Protein AF-0000000074465890 (afdb_homodimer)

Solvent-accessible surface area (backbone atoms only — not comparable to full-atom values): 19552 Å² total; per-residue (Å²): 136,85,82,77,78,78,79,78,78,78,76,79,73,73,70,71,74,67,62,64,69,43,66,48,60,76,30,66,72,36,47,93,40,30,36,40,24,48,43,44,87,44,91,88,44,64,54,42,39,36,40,38,40,36,50,37,96,78,14,52,17,29,37,38,39,38,40,35,30,50,58,68,79,74,79,58,30,33,36,42,30,31,22,63,27,38,52,50,93,87,62,46,55,84,68,11,66,56,59,28,40,78,36,34,51,61,85,83,57,74,55,43,49,65,43,49,44,57,25,41,65,15,38,45,20,46,49,56,43,57,48,65,56,61,74,93,40,63,37,52,38,34,38,66,42,47,44,51,29,70,37,85,88,46,76,46,35,50,71,58,15,14,41,37,34,24,41,78,86,63,47,70,59,33,31,18,42,28,40,77,80,82,135,86,81,77,80,79,80,76,79,78,76,79,75,74,68,72,72,70,61,64,70,44,65,50,60,76,31,64,71,37,48,93,40,29,36,39,23,49,42,42,86,44,91,91,46,64,54,42,38,38,39,39,38,35,50,38,97,77,14,52,17,30,37,39,40,38,41,37,32,51,57,70,79,73,78,58,30,31,38,44,30,31,22,63,28,38,53,51,93,85,62,46,54,84,66,12,66,57,60,26,43,78,34,34,50,60,84,87,55,74,55,43,50,64,41,49,44,56,26,41,65,17,37,45,19,47,48,56,42,56,48,68,57,60,74,92,39,66,38,52,39,34,38,67,42,46,43,52,29,71,36,86,90,45,76,47,36,50,71,58,15,12,40,39,34,22,43,78,87,63,48,70,58,33,30,19,44,30,40,78,79,83

pLDDT: mean 92.16, std 15.42, range [37.91, 99.0]

Secondary structure (DSSP, 8-state):
----------------------PPPPP----S--EEEEPPP-TT---EEEEEEEE-TTSSSEEEEEEEE---SSSPPBEEEEESS---TT--GGGG-SB--TT---SSS---TT-GGGS-TT-HHHHH--B---TT--EEEEEEESS-B-STTSTTB-TT-EEEEE-TT--EEEEEEEEE--/----------------------PPPPP----S--EEEEPPP-TT---EEEEEEEE-TTSSSEEEEEEEE---SSSPPBEEEEESS---TT--GGGG-SB--TT---SSS---TT-GGGS-TT-HHHHH--B---TT--EEEEEEESS-B-STTSTTB-TT-EEEEE-TT--EEEEEEEEE--

Nearest PDB structures (foldseek):
  4n3u-assembly1_A  TM=9.162E-01  e=1.196E-13  Candida albicans SC5314
  5kbl-assembly1_A  TM=9.165E-01  e=2.428E-13  Candida albicans SC5314
  5kbk-assembly1_A  TM=8.985E-01  e=6.242E-13  Candida albicans SC5314
  5kbm-assembly1_A  TM=9.184E-01  e=4.643E-12  Candida albicans SC5314
  1f18-assembly1_A-2  TM=7.802E-01  e=5.202E-07  Saccharomyces cerevisiae

Sequence (364 aa):
MLFKSALLATALCLSATAAANTNAPVVTDNEDVLYYAQLQPKDNTTVRGSVTIFPRPSDVGVLVSAHFWGIPDNEQQLVYHIHQKPVPKDGNCYSTGAHLDPYGRGDATPCDINAPQTCQVGDLSGKHGPIWAPDNEEFTTTYTDWFLSNVEGEPAFFGNLSLVVHAADNSRLACGNFVQLKMLFKSALLATALCLSATAAANTNAPVVTDNEDVLYYAQLQPKDNTTVRGSVTIFPRPSDVGVLVSAHFWGIPDNEQQLVYHIHQKPVPKDGNCYSTGAHLDPYGRGDATPCDINAPQTCQVGDLSGKHGPIWAPDNEEFTTTYTDWFLSNVEGEPAFFGNLSLVVHAADNSRLACGNFVQLK

Radius of gyration: 25.41 Å; Cα contacts (8 Å, |Δi|>4): 935; chains: 2; bounding box: 44×116×90 Å

Organism: Aspergillus tubingensis (strain CBS 134.48) (NCBI:txid767770)

Structure (mmCIF, N/CA/C/O backbone):
data_AF-0000000074465890-model_v1
#
loop_
_entity.id
_entity.type
_entity.pdbx_description
1 polymer 'superoxide dismutase'
#
loop_
_atom_site.group_PDB
_atom_site.id
_atom_site.type_symbol
_atom_site.label_atom_id
_atom_site.label_alt_id
_atom_site.label_comp_id
_atom_site.label_asym_id
_atom_site.label_entity_id
_atom_site.label_seq_id
_atom_site.pdbx_PDB_ins_code
_atom_site.Cartn_x
_atom_site.Cartn_y
_atom_site.Cartn_z
_atom_site.occupancy
_atom_site.B_iso_or_equiv
_atom_site.auth_seq_id
_atom_site.auth_comp_id
_atom_site.auth_asym_id
_atom_site.auth_atom_id
_atom_site.pdbx_PDB_model_num
ATOM 1 N N . MET A 1 1 ? 22.359 -75.438 7.562 1 37.91 1 MET A N 1
ATOM 2 C CA . MET A 1 1 ? 22.297 -74.125 8.211 1 37.91 1 MET A CA 1
ATOM 3 C C . MET A 1 1 ? 22.156 -73 7.172 1 37.91 1 MET A C 1
ATOM 5 O O . MET A 1 1 ? 23.094 -72.75 6.41 1 37.91 1 MET A O 1
ATOM 9 N N . LEU A 1 2 ? 20.953 -72.812 6.559 1 46.47 2 LEU A N 1
ATOM 10 C CA . LEU A 1 2 ? 20.562 -71.875 5.512 1 46.47 2 LEU A CA 1
ATOM 11 C C . LEU A 1 2 ? 20.7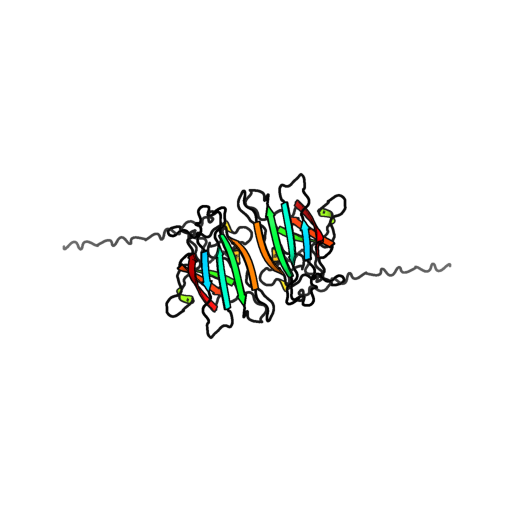19 -70.375 5.984 1 46.47 2 LEU A C 1
ATOM 13 O O . LEU A 1 2 ? 20.188 -70 7.035 1 46.47 2 LEU A O 1
ATOM 17 N N . PHE A 1 3 ? 21.844 -69.688 5.602 1 48.94 3 PHE A N 1
ATOM 18 C CA . PHE A 1 3 ? 22.156 -68.312 5.859 1 48.94 3 PHE A CA 1
ATOM 19 C C . PHE A 1 3 ? 21.109 -67.375 5.223 1 48.94 3 PHE A C 1
ATOM 21 O O . PHE A 1 3 ? 20.953 -67.375 4 1 48.94 3 PHE A O 1
ATOM 28 N N . LYS A 1 4 ? 19.953 -67.062 5.914 1 56.28 4 LYS A N 1
ATOM 29 C CA . LYS A 1 4 ? 18.984 -66.062 5.508 1 56.28 4 LYS A CA 1
ATOM 30 C C . LYS A 1 4 ? 19.641 -64.688 5.379 1 56.28 4 LYS A C 1
ATOM 32 O O . LYS A 1 4 ? 20.25 -64.188 6.328 1 56.28 4 LYS A O 1
ATOM 37 N N . SER A 1 5 ? 20.016 -64.25 4.176 1 54.5 5 SER A N 1
ATOM 38 C CA . SER A 1 5 ? 20.531 -62.938 3.887 1 54.5 5 SER A CA 1
ATOM 39 C C . SER A 1 5 ? 19.516 -61.875 4.246 1 54.5 5 SER A C 1
ATOM 41 O O . SER A 1 5 ? 18.359 -61.938 3.826 1 54.5 5 SER A O 1
ATOM 43 N N . ALA A 1 6 ? 19.703 -61.156 5.383 1 55.53 6 ALA A N 1
ATOM 44 C CA . ALA A 1 6 ? 18.922 -60 5.801 1 55.53 6 ALA A CA 1
ATOM 45 C C . ALA A 1 6 ? 19.078 -58.844 4.82 1 55.53 6 ALA A C 1
ATOM 47 O O . ALA A 1 6 ? 20.203 -58.375 4.582 1 55.53 6 ALA A O 1
ATOM 48 N N . LEU A 1 7 ? 18.172 -58.688 3.936 1 54.91 7 LEU A N 1
ATOM 49 C CA . LEU A 1 7 ? 18.156 -57.531 3.053 1 54.91 7 LEU A CA 1
ATOM 50 C C . LEU A 1 7 ? 18.016 -56.25 3.855 1 54.91 7 LEU A C 1
ATOM 52 O O . LEU A 1 7 ? 17.031 -56.062 4.586 1 54.91 7 LEU A O 1
ATOM 56 N N . LEU A 1 8 ? 19.156 -55.531 4.129 1 52.16 8 LEU A N 1
ATOM 57 C CA . LEU A 1 8 ? 19.156 -54.219 4.73 1 52.16 8 LEU A CA 1
ATOM 58 C C . LEU A 1 8 ? 18.453 -53.188 3.812 1 52.16 8 LEU A C 1
ATOM 60 O O . LEU A 1 8 ? 18.922 -52.938 2.699 1 52.16 8 LEU A O 1
ATOM 64 N N . ALA A 1 9 ? 17.188 -53 3.961 1 54.44 9 ALA A N 1
ATOM 65 C CA . ALA A 1 9 ? 16.484 -51.938 3.262 1 54.44 9 ALA A CA 1
ATOM 66 C C . ALA A 1 9 ? 17.062 -50.562 3.621 1 54.44 9 ALA A C 1
ATOM 68 O O . ALA A 1 9 ? 17.016 -50.156 4.781 1 54.44 9 ALA A O 1
ATOM 69 N N . THR A 1 10 ? 18.031 -50.031 2.861 1 53.75 10 THR A N 1
ATOM 70 C CA . THR A 1 10 ? 18.484 -48.656 3.016 1 53.75 10 THR A CA 1
ATOM 71 C C . THR A 1 10 ? 17.328 -47.688 2.758 1 53.75 10 THR A C 1
ATOM 73 O O . THR A 1 10 ? 16.703 -47.719 1.699 1 53.75 10 THR A O 1
ATOM 76 N N . ALA A 1 11 ? 16.719 -47.156 3.758 1 52.88 11 ALA A N 1
ATOM 77 C CA . ALA A 1 11 ? 15.758 -46.062 3.662 1 52.88 11 ALA A CA 1
ATOM 78 C C . ALA A 1 11 ? 16.406 -44.844 3.053 1 52.88 11 ALA A C 1
ATOM 80 O O . ALA A 1 11 ? 17.312 -44.25 3.641 1 52.88 11 ALA A O 1
ATOM 81 N N . LEU A 1 12 ? 16.281 -44.594 1.784 1 51.69 12 LEU A N 1
ATOM 82 C CA . LEU A 1 12 ? 16.656 -43.312 1.173 1 51.69 12 LEU A CA 1
ATOM 83 C C . LEU A 1 12 ? 15.922 -42.156 1.84 1 51.69 12 LEU A C 1
ATOM 85 O O . LEU A 1 12 ? 14.695 -42.062 1.746 1 51.69 12 LEU A O 1
ATOM 89 N N . CYS A 1 13 ? 16.516 -41.625 2.904 1 46.34 13 CYS A N 1
ATOM 90 C CA . CYS A 1 13 ? 16.031 -40.344 3.441 1 46.34 13 CYS A CA 1
ATOM 91 C C . CYS A 1 13 ? 16 -39.281 2.361 1 46.34 13 CYS A C 1
ATOM 93 O O . CYS A 1 13 ? 17.062 -38.812 1.915 1 46.34 13 CYS A O 1
ATOM 95 N N . LEU A 1 14 ? 15.039 -39.219 1.556 1 43.31 14 LEU A N 1
ATOM 96 C CA . LEU A 1 14 ? 14.875 -38.031 0.729 1 43.31 14 LEU A CA 1
ATOM 97 C C . LEU A 1 14 ? 14.977 -36.75 1.574 1 43.31 14 LEU A C 1
ATOM 99 O O . LEU A 1 14 ? 14.094 -36.469 2.391 1 43.31 14 LEU A O 1
ATOM 103 N N . SER A 1 15 ? 16.188 -36.438 1.896 1 42.56 15 SER A N 1
ATOM 104 C CA . SER A 1 15 ? 16.328 -35.094 2.441 1 42.56 15 SER A CA 1
ATOM 105 C C . SER A 1 15 ? 15.539 -34.062 1.604 1 42.56 15 SER A C 1
ATOM 107 O O . SER A 1 15 ? 15.844 -33.875 0.428 1 42.56 15 SER A O 1
ATOM 109 N N . ALA A 1 16 ? 14.281 -33.938 1.804 1 43.41 16 ALA A N 1
ATOM 110 C CA . ALA A 1 16 ? 13.672 -32.75 1.221 1 43.41 16 ALA A CA 1
ATOM 111 C C . ALA A 1 16 ? 14.617 -31.547 1.322 1 43.41 16 ALA A C 1
ATOM 113 O O . ALA A 1 16 ? 14.922 -31.078 2.424 1 43.41 16 ALA A O 1
ATOM 114 N N . THR A 1 17 ? 15.578 -31.328 0.494 1 47.19 17 THR A N 1
ATOM 115 C CA . THR A 1 17 ? 16.312 -30.062 0.457 1 4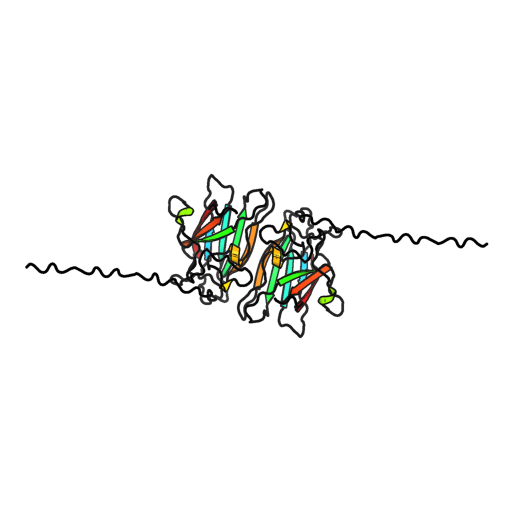7.19 17 THR A CA 1
ATOM 116 C C . THR A 1 17 ? 15.391 -28.891 0.736 1 47.19 17 THR A C 1
ATOM 118 O O . THR A 1 17 ? 14.438 -28.656 -0.006 1 47.19 17 THR A O 1
ATOM 121 N N . ALA A 1 18 ? 15.07 -28.781 2.002 1 47.41 18 ALA A N 1
ATOM 122 C CA . ALA A 1 18 ? 14.375 -27.547 2.352 1 47.41 18 ALA A CA 1
ATOM 123 C C . ALA A 1 18 ? 14.898 -26.375 1.535 1 47.41 18 ALA A C 1
ATOM 125 O O . ALA A 1 18 ? 16.109 -26.125 1.495 1 47.41 18 ALA A O 1
ATOM 126 N N . ALA A 1 19 ? 14.344 -25.969 0.432 1 52.53 19 ALA A N 1
ATOM 127 C CA . ALA A 1 19 ? 14.742 -24.766 -0.28 1 52.53 19 ALA A CA 1
ATOM 128 C C . ALA A 1 19 ? 15.242 -23.703 0.691 1 52.53 19 ALA A C 1
ATOM 130 O O . ALA A 1 19 ? 14.609 -23.438 1.715 1 52.53 19 ALA A O 1
ATOM 131 N N . ALA A 1 20 ? 16.547 -23.359 0.811 1 58.47 20 ALA A N 1
ATOM 132 C CA . ALA A 1 20 ? 17.188 -22.328 1.628 1 58.47 20 ALA A CA 1
ATOM 133 C C . ALA A 1 20 ? 16.391 -21.031 1.581 1 58.47 20 ALA A C 1
ATOM 135 O O . ALA A 1 20 ? 15.961 -20.594 0.511 1 58.47 20 ALA A O 1
ATOM 136 N N . ASN A 1 21 ? 15.773 -20.656 2.828 1 67.88 21 ASN A N 1
ATOM 137 C CA . ASN A 1 21 ? 15.18 -19.328 2.969 1 67.88 21 ASN A CA 1
ATOM 138 C C . ASN A 1 21 ? 16.125 -18.234 2.502 1 67.88 21 ASN A C 1
ATOM 140 O O . ASN A 1 21 ? 17.141 -17.969 3.156 1 67.88 21 ASN A O 1
ATOM 144 N N . THR A 1 22 ? 15.914 -17.859 1.174 1 88.5 22 THR A N 1
ATOM 145 C CA . THR A 1 22 ? 16.703 -16.766 0.615 1 88.5 22 THR A CA 1
ATOM 146 C C . THR A 1 22 ? 15.812 -15.586 0.236 1 88.5 22 THR A C 1
ATOM 148 O O . THR A 1 22 ? 14.602 -15.758 0.043 1 88.5 22 THR A O 1
ATOM 151 N N . ASN A 1 23 ? 16.391 -14.359 0.35 1 96.12 23 ASN A N 1
ATOM 152 C CA . ASN A 1 23 ? 15.688 -13.18 -0.135 1 96.12 23 ASN A CA 1
ATOM 153 C C . ASN A 1 23 ? 15.328 -13.305 -1.613 1 96.12 23 ASN A C 1
ATOM 155 O O . ASN A 1 23 ? 16.141 -13.781 -2.412 1 96.12 23 ASN A O 1
ATOM 159 N N . ALA A 1 24 ? 14.117 -12.977 -1.933 1 98.06 24 ALA A N 1
ATOM 160 C CA . ALA A 1 24 ? 13.75 -12.906 -3.346 1 98.06 24 ALA A CA 1
ATOM 161 C C . ALA A 1 24 ? 14.602 -11.875 -4.078 1 98.06 24 ALA A C 1
ATOM 163 O O . ALA A 1 24 ? 14.734 -10.734 -3.629 1 98.06 24 ALA A O 1
ATOM 164 N N . PRO A 1 25 ? 15.188 -12.242 -5.191 1 97.81 25 PRO A N 1
ATOM 165 C CA . PRO A 1 25 ? 15.914 -11.242 -5.977 1 97.81 25 PRO A CA 1
ATOM 166 C C . PRO A 1 25 ? 14.984 -10.281 -6.715 1 97.81 25 PRO A C 1
ATOM 168 O O . PRO A 1 25 ? 13.875 -10.656 -7.086 1 97.81 25 PRO A O 1
ATOM 171 N N . VAL A 1 26 ? 15.492 -9.047 -6.887 1 98.12 26 VAL A N 1
ATOM 172 C CA . VAL A 1 26 ? 14.789 -8.133 -7.781 1 98.12 26 VAL A CA 1
ATOM 173 C C . VAL A 1 26 ? 14.766 -8.703 -9.195 1 98.12 26 VAL A C 1
ATOM 175 O O . VAL A 1 26 ? 15.789 -9.156 -9.703 1 98.12 26 VAL A O 1
ATOM 178 N N . VAL A 1 27 ? 13.617 -8.711 -9.805 1 98.75 27 VAL A N 1
ATOM 179 C CA . VAL A 1 27 ? 13.484 -9.227 -11.164 1 98.75 27 VAL A CA 1
ATOM 180 C C . VAL A 1 27 ? 13.781 -8.117 -12.172 1 98.75 27 VAL A C 1
ATOM 182 O O . VAL A 1 27 ? 13.164 -7.055 -12.133 1 98.75 27 VAL A O 1
ATOM 185 N N . THR A 1 28 ? 14.719 -8.359 -13.172 1 98.31 28 THR A N 1
ATOM 186 C CA . THR A 1 28 ? 15.195 -7.273 -14.016 1 98.31 28 THR A CA 1
ATOM 187 C C . THR A 1 28 ? 14.992 -7.602 -15.492 1 98.31 28 THR A C 1
ATOM 189 O O . THR A 1 28 ? 15.508 -6.906 -16.375 1 98.31 28 THR A O 1
ATOM 192 N N . ASP A 1 29 ? 14.234 -8.648 -15.766 1 98.44 29 ASP A N 1
ATOM 193 C CA . ASP A 1 29 ? 14.172 -9.102 -17.156 1 98.44 29 ASP A CA 1
ATOM 194 C C . ASP A 1 29 ? 12.727 -9.406 -17.562 1 98.44 29 ASP A C 1
ATOM 196 O O . ASP A 1 29 ? 12.492 -10.281 -18.391 1 98.44 29 ASP A O 1
ATOM 200 N N . ASN A 1 30 ? 11.789 -8.719 -16.906 1 98.81 30 ASN A N 1
ATOM 201 C CA . ASN A 1 30 ? 10.398 -8.938 -17.297 1 98.81 30 ASN A CA 1
ATOM 202 C C . ASN A 1 30 ? 10.164 -8.586 -18.766 1 98.81 30 ASN A C 1
ATOM 204 O O . ASN A 1 30 ? 10.812 -7.691 -19.312 1 98.81 30 ASN A O 1
ATOM 208 N N . GLU A 1 31 ? 9.273 -9.289 -19.344 1 98.44 31 GLU A N 1
ATOM 209 C CA . GLU A 1 31 ? 8.922 -9.078 -20.734 1 98.44 31 GLU A CA 1
ATOM 210 C C . GLU A 1 31 ? 7.758 -8.102 -20.875 1 98.44 31 GLU A C 1
ATOM 212 O O . GLU A 1 31 ? 7.105 -7.762 -19.891 1 98.44 31 GLU A O 1
ATOM 217 N N . ASP A 1 32 ? 7.562 -7.602 -22.141 1 98.38 32 ASP A N 1
ATOM 218 C CA . ASP A 1 32 ? 6.469 -6.672 -22.422 1 98.38 32 ASP A CA 1
ATOM 219 C C . ASP A 1 32 ? 5.148 -7.418 -22.609 1 98.38 32 ASP A C 1
ATOM 221 O O . ASP A 1 32 ? 4.594 -7.449 -23.719 1 98.38 32 ASP A O 1
ATOM 225 N N . VAL A 1 33 ? 4.664 -8.023 -21.547 1 98.38 33 VAL A N 1
ATOM 226 C CA . VAL A 1 33 ? 3.406 -8.766 -21.562 1 98.38 33 VAL A CA 1
ATOM 227 C C . VAL A 1 33 ? 2.541 -8.32 -20.375 1 98.38 33 VAL A C 1
ATOM 229 O O . VAL A 1 33 ? 3.061 -7.906 -19.344 1 98.38 33 VAL A O 1
ATOM 232 N N . LEU A 1 34 ? 1.248 -8.375 -20.594 1 98.44 34 LEU A N 1
ATOM 233 C CA . LEU A 1 34 ? 0.246 -7.973 -19.625 1 98.44 34 LEU A CA 1
ATOM 234 C C . LEU A 1 34 ? -0.548 -9.18 -19.125 1 98.44 34 LEU A C 1
ATOM 236 O O . LEU A 1 34 ? -1.002 -10 -19.922 1 98.44 34 LEU A O 1
ATOM 240 N N . TYR A 1 35 ? -0.661 -9.281 -17.797 1 98.88 35 TYR A N 1
ATOM 241 C CA . TYR A 1 35 ? -1.47 -10.352 -17.203 1 98.88 35 TYR A CA 1
ATOM 242 C C . TYR A 1 35 ? -2.672 -9.781 -16.469 1 98.88 35 TYR A C 1
ATOM 244 O O . TYR A 1 35 ? -2.615 -8.664 -15.945 1 98.88 35 TYR A O 1
ATOM 252 N N . TYR A 1 36 ? -3.727 -10.57 -16.469 1 98.88 36 TYR A N 1
ATOM 253 C CA . TYR A 1 36 ? -4.988 -10.188 -15.844 1 98.88 36 TYR A CA 1
ATOM 254 C C . TYR A 1 36 ? -5.621 -11.367 -15.117 1 98.88 36 TYR A C 1
ATOM 256 O O . TYR A 1 36 ? -5.652 -12.484 -15.641 1 98.88 36 TYR A O 1
ATOM 264 N N . ALA A 1 37 ? -6.051 -11.141 -13.875 1 98.94 37 ALA A N 1
ATOM 265 C CA . ALA A 1 37 ? -6.82 -12.133 -13.133 1 98.94 37 ALA A CA 1
ATOM 266 C C . ALA A 1 37 ? -8.125 -11.539 -12.609 1 98.94 37 ALA A C 1
ATOM 268 O O . ALA A 1 37 ? -8.117 -10.508 -11.938 1 98.94 37 ALA A O 1
ATOM 269 N N . GLN A 1 38 ? -9.195 -12.172 -12.891 1 98.81 38 GLN A N 1
ATOM 270 C CA . GLN A 1 38 ? -10.523 -11.82 -12.398 1 98.81 38 GLN A CA 1
ATOM 271 C C . GLN A 1 38 ? -11.039 -12.859 -11.406 1 98.81 38 GLN A C 1
ATOM 273 O O . GLN A 1 38 ? -11.016 -14.062 -11.688 1 98.81 38 GLN A O 1
ATOM 278 N N . LEU A 1 39 ? -11.516 -12.352 -10.273 1 98.88 39 LEU A N 1
ATOM 279 C CA . LEU A 1 39 ? -12.117 -13.281 -9.32 1 98.88 39 LEU A CA 1
ATOM 280 C C . LEU A 1 39 ? -13.398 -13.883 -9.891 1 98.88 39 LEU A C 1
ATOM 282 O O . LEU A 1 39 ? -14.227 -13.172 -10.469 1 98.88 39 LEU A O 1
ATOM 286 N N . GLN A 1 40 ? -13.523 -15.156 -9.672 1 98.56 40 GLN A N 1
ATOM 287 C CA . GLN A 1 40 ? -14.773 -15.82 -10.031 1 98.56 40 GLN A CA 1
ATOM 288 C C . GLN A 1 40 ? -15.844 -15.602 -8.969 1 98.56 40 GLN A C 1
ATOM 290 O O . GLN A 1 40 ? -15.562 -15.688 -7.77 1 98.56 40 GLN A O 1
ATOM 295 N N . PRO A 1 41 ? -17.031 -15.273 -9.484 1 96.94 41 PRO A N 1
ATOM 296 C CA . PRO A 1 41 ? -18.094 -15.148 -8.492 1 96.94 41 PRO A CA 1
ATOM 297 C C . PRO A 1 41 ? -18.328 -16.438 -7.699 1 96.94 41 PRO A C 1
ATOM 299 O O . PRO A 1 41 ? -18.234 -17.531 -8.258 1 96.94 41 PRO A O 1
ATOM 302 N N . LYS A 1 42 ? -18.5 -16.266 -6.41 1 96.88 42 LYS A N 1
ATOM 303 C CA . LYS A 1 42 ? -18.828 -17.359 -5.504 1 96.88 42 LYS A CA 1
ATOM 304 C C . LYS A 1 42 ? -20.125 -17.078 -4.75 1 96.88 42 LYS A C 1
ATOM 306 O O . LYS A 1 42 ? -20.469 -15.93 -4.488 1 96.88 42 LYS A O 1
ATOM 311 N N . ASP A 1 43 ? -20.797 -18.109 -4.285 1 94.44 43 ASP A N 1
ATOM 312 C CA . ASP A 1 43 ? -22.094 -17.969 -3.621 1 94.44 43 ASP A CA 1
ATOM 313 C C . ASP A 1 43 ? -21.922 -17.516 -2.176 1 94.44 43 ASP A C 1
ATOM 315 O O . ASP A 1 43 ? -22.797 -16.859 -1.619 1 94.44 43 ASP A O 1
ATOM 319 N N . ASN A 1 44 ? -20.828 -17.781 -1.638 1 94.31 44 ASN A N 1
ATOM 320 C CA . ASN A 1 44 ? -20.656 -17.562 -0.203 1 94.31 44 ASN A CA 1
ATOM 321 C C . ASN A 1 44 ? -19.953 -16.25 0.091 1 94.31 44 ASN A C 1
ATOM 323 O O . ASN A 1 44 ? -19.5 -16.016 1.217 1 94.31 44 ASN A O 1
ATOM 327 N N . THR A 1 45 ? -19.766 -15.484 -0.916 1 97.06 45 THR A N 1
ATOM 328 C CA . THR A 1 45 ? -19.109 -14.203 -0.693 1 97.06 45 THR A CA 1
ATOM 329 C C . THR A 1 45 ? -19.641 -13.148 -1.667 1 97.06 45 THR A C 1
ATOM 331 O O . THR A 1 45 ? -20.078 -13.477 -2.77 1 97.06 45 THR A O 1
ATOM 334 N N . THR A 1 46 ? -19.516 -11.859 -1.291 1 97.69 46 THR A N 1
ATOM 335 C CA . THR A 1 46 ? -19.891 -10.742 -2.16 1 97.69 46 THR A CA 1
ATOM 336 C C . THR A 1 46 ? -18.656 -10.141 -2.814 1 97.69 46 THR A C 1
ATOM 338 O O . THR A 1 46 ? -18.766 -9.281 -3.691 1 97.69 46 THR A O 1
ATOM 341 N N . VAL A 1 47 ? -17.484 -10.641 -2.455 1 98.31 47 VAL A N 1
ATOM 342 C CA . VAL A 1 47 ? -16.234 -10.031 -2.898 1 98.31 47 VAL A CA 1
ATOM 343 C C . VAL A 1 47 ? -16.047 -10.266 -4.395 1 98.31 47 VAL A C 1
ATOM 345 O O . VAL A 1 47 ? -16.203 -11.398 -4.875 1 98.31 47 VAL A O 1
ATOM 348 N N . ARG A 1 48 ? -15.805 -9.188 -5.102 1 98.62 48 ARG A N 1
ATOM 349 C CA . ARG A 1 48 ? -15.422 -9.164 -6.508 1 98.62 48 ARG A CA 1
ATOM 350 C C . ARG A 1 48 ? -14.125 -8.383 -6.707 1 98.62 48 ARG A C 1
ATOM 352 O O . ARG A 1 48 ? -13.68 -7.668 -5.805 1 98.62 48 ARG A O 1
ATOM 359 N N . GLY A 1 49 ? -13.539 -8.633 -7.914 1 98.88 49 GLY A N 1
ATOM 360 C CA . GLY A 1 49 ? -12.344 -7.844 -8.156 1 98.88 49 GLY A CA 1
ATOM 361 C C . GLY A 1 49 ? -11.43 -8.453 -9.203 1 98.88 49 GLY A C 1
ATOM 362 O O . GLY A 1 49 ? -11.75 -9.492 -9.781 1 98.88 49 GLY A O 1
ATOM 363 N N . SER A 1 50 ? -10.414 -7.738 -9.43 1 98.94 50 SER A N 1
ATOM 364 C CA . SER A 1 50 ? -9.406 -8.141 -10.406 1 98.94 50 SER A CA 1
ATOM 365 C C . SER A 1 50 ? -8.055 -7.5 -10.102 1 98.94 50 SER A C 1
ATOM 367 O O . SER A 1 50 ? -7.98 -6.523 -9.352 1 98.94 50 SER A O 1
ATOM 369 N N . VAL A 1 51 ? -7.047 -8.141 -10.602 1 98.94 51 VAL A N 1
ATOM 370 C CA . VAL A 1 51 ? -5.691 -7.598 -10.586 1 98.94 51 VAL A CA 1
ATOM 371 C C . VAL A 1 51 ? -5.113 -7.613 -12 1 98.94 51 VAL A C 1
ATOM 373 O O . VAL A 1 51 ? -5.188 -8.625 -12.695 1 98.94 51 VAL A O 1
ATOM 376 N N . THR A 1 52 ? -4.633 -6.48 -12.438 1 98.94 52 THR A N 1
ATOM 377 C CA . THR A 1 52 ? -3.861 -6.367 -13.664 1 98.94 52 THR A CA 1
ATOM 378 C C . THR A 1 52 ? -2.389 -6.105 -13.359 1 98.94 52 THR A C 1
ATOM 380 O O . THR A 1 52 ? -2.066 -5.277 -12.508 1 98.94 52 THR A O 1
ATOM 383 N N . ILE A 1 53 ? -1.523 -6.82 -14.008 1 98.94 53 ILE A N 1
ATOM 384 C CA . ILE A 1 53 ? -0.088 -6.645 -13.812 1 98.94 53 ILE A CA 1
ATOM 385 C C . ILE A 1 53 ? 0.566 -6.242 -15.133 1 98.94 53 ILE A C 1
ATOM 387 O O . ILE A 1 53 ? 0.558 -7.008 -16.094 1 98.94 53 ILE A O 1
ATOM 391 N N . PHE A 1 54 ? 1.11 -5.074 -15.117 1 98.81 54 PHE A N 1
ATOM 392 C CA . PHE A 1 54 ? 1.708 -4.461 -16.297 1 98.81 54 PHE A CA 1
ATOM 393 C C . PHE A 1 54 ? 3.225 -4.605 -16.281 1 98.81 54 PHE A C 1
ATOM 395 O O . PHE A 1 54 ? 3.846 -4.516 -15.211 1 98.81 54 PHE A O 1
ATOM 402 N N . PRO A 1 55 ? 3.756 -4.816 -17.516 1 98.06 55 PRO A N 1
ATOM 403 C CA . PRO A 1 55 ? 5.207 -4.613 -17.578 1 98.06 55 PRO A CA 1
ATOM 404 C C . PRO A 1 55 ? 5.605 -3.156 -17.359 1 98.06 55 PRO A C 1
ATOM 406 O O . PRO A 1 55 ? 4.781 -2.254 -17.516 1 98.06 55 PRO A O 1
ATOM 409 N N . ARG A 1 56 ? 6.809 -2.98 -16.938 1 98.06 56 ARG A N 1
ATOM 410 C CA . ARG A 1 56 ? 7.367 -1.635 -16.828 1 98.06 56 ARG A CA 1
ATOM 411 C C . ARG A 1 56 ? 8.383 -1.378 -17.938 1 98.06 56 ARG A C 1
ATOM 413 O O . ARG A 1 56 ? 9.078 -2.299 -18.375 1 98.06 56 ARG A O 1
ATOM 420 N N . PRO A 1 57 ? 8.508 -0.093 -18.328 1 96.88 57 PRO A N 1
ATOM 421 C CA . PRO A 1 57 ? 9.469 0.21 -19.391 1 96.88 57 PRO A CA 1
ATOM 422 C C . PRO A 1 57 ? 10.898 -0.193 -19.031 1 96.88 57 PRO A C 1
ATOM 424 O O . PRO A 1 57 ? 11.688 -0.531 -19.922 1 96.88 57 PRO A O 1
ATOM 427 N N . SER A 1 58 ? 11.297 -0.25 -17.812 1 96.12 58 SER A N 1
ATOM 428 C CA . SER A 1 58 ? 12.641 -0.58 -17.359 1 96.12 58 SER A CA 1
ATOM 429 C C . SER A 1 58 ? 12.867 -2.088 -17.344 1 96.12 58 SER A C 1
ATOM 431 O O . SER A 1 58 ? 14 -2.553 -17.203 1 96.12 58 SER A O 1
ATOM 433 N N . ASP A 1 59 ? 11.781 -2.91 -17.406 1 97.94 59 ASP A N 1
ATOM 434 C CA . ASP A 1 59 ? 11.773 -4.367 -17.297 1 97.94 59 ASP A CA 1
ATOM 435 C C . ASP A 1 59 ? 12.07 -4.809 -15.859 1 97.94 59 ASP A C 1
ATOM 437 O O . ASP A 1 59 ? 12.133 -6.004 -15.578 1 97.94 59 ASP A O 1
ATOM 441 N N . VAL A 1 60 ? 12.305 -3.746 -14.977 1 98.5 60 VAL A N 1
ATOM 442 C CA . VAL A 1 60 ? 12.57 -4.031 -13.57 1 98.5 60 VAL A CA 1
ATOM 443 C C . VAL A 1 60 ? 11.258 -4.027 -12.781 1 98.5 60 VAL A C 1
ATOM 445 O O . VAL A 1 60 ? 10.539 -3.025 -12.766 1 98.5 60 VAL A O 1
ATOM 448 N N . GLY A 1 61 ? 10.961 -5.121 -12.148 1 98.62 61 GLY A N 1
ATOM 449 C CA . GLY A 1 61 ? 9.688 -5.238 -11.453 1 98.62 61 GLY A CA 1
ATOM 450 C C . GLY A 1 61 ? 8.492 -5.152 -12.383 1 98.62 61 GLY A C 1
ATOM 451 O O . GLY A 1 61 ? 8.648 -5.133 -13.609 1 98.62 61 GLY A O 1
ATOM 452 N N . VAL A 1 62 ? 7.281 -5.191 -11.805 1 98.94 62 VAL A N 1
ATOM 453 C CA . VAL A 1 62 ? 6.023 -5.062 -12.539 1 98.94 62 VAL A CA 1
ATOM 454 C C . VAL A 1 62 ? 5.109 -4.07 -11.82 1 98.94 62 VAL A C 1
ATOM 456 O O . VAL A 1 62 ? 5.273 -3.816 -10.625 1 98.94 62 VAL A O 1
ATOM 459 N N . LEU A 1 63 ? 4.254 -3.473 -12.586 1 98.94 63 LEU A N 1
ATOM 460 C CA . LEU A 1 63 ? 3.227 -2.6 -12.023 1 98.94 63 LEU A CA 1
ATOM 461 C C . LEU A 1 63 ? 1.937 -3.371 -11.773 1 98.94 63 LEU A C 1
ATOM 463 O O . LEU A 1 63 ? 1.357 -3.939 -12.703 1 98.94 63 LEU A O 1
ATOM 467 N N . VAL A 1 64 ? 1.49 -3.369 -10.508 1 99 64 VAL A N 1
ATOM 468 C CA . VAL A 1 64 ? 0.288 -4.09 -10.109 1 99 64 VAL A CA 1
ATOM 469 C C . VAL A 1 64 ? -0.855 -3.105 -9.875 1 99 64 VAL A C 1
ATOM 471 O O . VAL A 1 64 ? -0.703 -2.129 -9.141 1 99 64 VAL A O 1
ATOM 474 N N . SER A 1 65 ? -1.921 -3.299 -10.516 1 98.94 65 SER A N 1
ATOM 475 C CA . SER A 1 65 ? -3.164 -2.568 -10.297 1 98.94 65 SER A CA 1
ATOM 476 C C . SER A 1 65 ? -4.262 -3.488 -9.773 1 98.94 65 SER A C 1
ATOM 478 O O . SER A 1 65 ? -4.68 -4.422 -10.461 1 98.94 65 SER A O 1
ATOM 480 N N . ALA A 1 66 ? -4.699 -3.225 -8.562 1 98.94 66 ALA A N 1
ATOM 481 C CA . ALA A 1 66 ? -5.703 -4.07 -7.914 1 98.94 66 ALA A CA 1
ATOM 482 C C . ALA A 1 66 ? -7 -3.303 -7.676 1 98.94 66 ALA A C 1
ATOM 484 O O . ALA A 1 66 ? -6.969 -2.131 -7.293 1 98.94 66 ALA A O 1
ATOM 485 N N . HIS A 1 67 ? -8.078 -3.914 -7.973 1 98.94 67 HIS A N 1
ATOM 486 C CA . HIS A 1 67 ? -9.414 -3.355 -7.789 1 98.94 67 HIS A CA 1
ATOM 487 C C . HIS A 1 67 ? -10.375 -4.391 -7.203 1 98.94 67 HIS A C 1
ATOM 489 O O . HIS A 1 67 ? -10.609 -5.438 -7.816 1 98.94 67 HIS A O 1
ATOM 495 N N . PHE A 1 68 ? -10.953 -4.129 -5.977 1 98.88 68 PHE A N 1
ATOM 496 C CA . PHE A 1 68 ? -11.883 -5.043 -5.316 1 98.88 68 PHE A CA 1
ATOM 497 C C . PHE A 1 68 ? -13.133 -4.305 -4.855 1 98.88 68 PHE A C 1
ATOM 499 O O . PHE A 1 68 ? -13.062 -3.145 -4.449 1 98.88 68 PHE A O 1
ATOM 506 N N . TRP A 1 69 ? -14.211 -4.949 -4.91 1 98.31 69 TRP A N 1
ATOM 507 C CA . TRP A 1 69 ? -15.477 -4.398 -4.43 1 98.31 69 TRP A CA 1
ATOM 508 C C . TRP A 1 69 ? -16.359 -5.488 -3.832 1 98.31 69 TRP A C 1
ATOM 510 O O . TRP A 1 69 ? -15.969 -6.66 -3.805 1 98.31 69 TRP A O 1
ATOM 520 N N . GLY A 1 70 ? -17.453 -5.09 -3.244 1 97.94 70 GLY A N 1
ATOM 521 C CA . GLY A 1 70 ? -18.266 -6.047 -2.516 1 97.94 70 GLY A CA 1
ATOM 522 C C . GLY A 1 70 ? -17.625 -6.52 -1.227 1 97.94 70 GLY A C 1
ATOM 523 O O . GLY A 1 70 ? -17.812 -7.664 -0.814 1 97.94 70 GLY A O 1
ATOM 524 N N . ILE A 1 71 ? -16.797 -5.684 -0.648 1 97.06 71 ILE A N 1
ATOM 525 C CA . ILE A 1 71 ? -16.094 -5.996 0.591 1 97.06 71 ILE A CA 1
ATOM 526 C C . ILE A 1 71 ? -17.094 -6.027 1.753 1 97.06 71 ILE A C 1
ATOM 528 O O . ILE A 1 71 ? -17.891 -5.105 1.923 1 97.06 71 ILE A O 1
ATOM 532 N N . PRO A 1 72 ? -17.047 -7.086 2.561 1 93.88 72 PRO A N 1
ATOM 533 C CA . PRO A 1 72 ? -18 -7.18 3.672 1 93.88 72 PRO A CA 1
ATOM 534 C C . PRO A 1 72 ? -17.875 -6.012 4.648 1 93.88 72 PRO A C 1
ATOM 536 O O . PRO A 1 72 ? -16.781 -5.535 4.918 1 93.88 72 PRO A O 1
ATOM 539 N N . ASP A 1 73 ? -19 -5.656 5.223 1 89.25 73 ASP A N 1
ATOM 540 C CA . ASP A 1 73 ? -19.062 -4.527 6.145 1 89.25 73 ASP A CA 1
ATOM 541 C C . ASP A 1 73 ? -18.844 -4.98 7.586 1 89.25 73 ASP A C 1
ATOM 543 O O . ASP A 1 73 ? -19.766 -4.922 8.406 1 89.25 73 ASP A O 1
ATOM 547 N N . ASN A 1 74 ? -17.703 -5.391 7.934 1 88.25 74 ASN A N 1
ATOM 548 C CA . ASN A 1 74 ? -17.406 -5.867 9.281 1 88.25 74 ASN A CA 1
ATOM 549 C C . ASN A 1 74 ? -16.109 -5.266 9.812 1 88.25 74 ASN A C 1
ATOM 551 O O . ASN A 1 74 ? -15.547 -5.758 10.797 1 88.25 74 ASN A O 1
ATOM 555 N N . GLU A 1 75 ? -15.539 -4.309 9.117 1 88.12 75 GLU A N 1
ATOM 556 C CA . GLU A 1 75 ? -14.367 -3.52 9.477 1 88.12 75 GLU A CA 1
ATOM 557 C C . GLU A 1 75 ? -13.102 -4.375 9.461 1 88.12 75 GLU A C 1
ATOM 559 O O . GLU A 1 75 ? -12.047 -3.943 9.938 1 88.12 75 GLU A O 1
ATOM 564 N N . GLN A 1 76 ? -13.266 -5.551 8.922 1 94.06 76 GLN A N 1
ATOM 565 C CA . GLN A 1 76 ? -12.102 -6.422 8.836 1 94.06 76 GLN A CA 1
ATOM 566 C C . GLN A 1 76 ? -11.438 -6.309 7.465 1 94.06 76 GLN A C 1
ATOM 568 O O . GLN A 1 76 ? -12.117 -6.145 6.449 1 94.06 76 GLN A O 1
ATOM 573 N N . GLN A 1 77 ? -10.117 -6.434 7.543 1 97.69 77 GLN A N 1
ATOM 574 C CA . GLN A 1 77 ? -9.359 -6.414 6.293 1 97.69 77 GLN A CA 1
ATOM 575 C C . GLN A 1 77 ? -9.469 -7.754 5.566 1 97.69 77 GLN A C 1
ATOM 577 O O . GLN A 1 77 ? -9.727 -8.789 6.188 1 97.69 77 GLN A O 1
ATOM 582 N N . LEU A 1 78 ? -9.422 -7.773 4.227 1 98.62 78 LEU A N 1
ATOM 583 C CA . LEU A 1 78 ? -9.125 -8.953 3.43 1 98.62 78 LEU A CA 1
ATOM 584 C C . LEU A 1 78 ? -7.672 -8.938 2.961 1 98.62 78 LEU A C 1
ATOM 586 O O . LEU A 1 78 ? -7.012 -7.898 3.008 1 98.62 78 LEU A O 1
ATOM 590 N N . VAL A 1 79 ? -7.195 -10.109 2.637 1 98.69 79 VAL A N 1
ATOM 591 C CA . VAL A 1 79 ? -5.852 -10.188 2.066 1 98.69 79 VAL A CA 1
ATOM 592 C C . VAL A 1 79 ? -5.895 -10.953 0.747 1 98.69 79 VAL A C 1
ATOM 594 O O . VAL A 1 79 ? -6.789 -11.773 0.527 1 98.69 79 VAL A O 1
ATOM 597 N N . TYR A 1 80 ? -4.992 -10.633 -0.172 1 98.94 80 TYR A N 1
ATOM 598 C CA . TYR A 1 80 ? -4.941 -11.273 -1.48 1 98.94 80 TYR A CA 1
ATOM 599 C C . TYR A 1 80 ? -3.516 -11.68 -1.831 1 98.94 80 TYR A C 1
ATOM 601 O O . TYR A 1 80 ? -2.559 -10.992 -1.465 1 98.94 80 TYR A O 1
ATOM 609 N N . HIS A 1 81 ? -3.375 -12.805 -2.502 1 98.94 81 HIS A N 1
ATOM 610 C CA . HIS A 1 81 ? -2.092 -13.43 -2.785 1 98.94 81 HIS A CA 1
ATOM 611 C C . HIS A 1 81 ? -2.1 -14.109 -4.152 1 98.94 81 HIS A C 1
ATOM 613 O O . HIS A 1 81 ? -3.166 -14.367 -4.715 1 98.94 81 HIS A O 1
ATOM 619 N N . ILE A 1 82 ? -0.878 -14.328 -4.633 1 99 82 ILE A N 1
ATOM 620 C CA . ILE A 1 82 ? -0.688 -15.266 -5.734 1 99 82 ILE A CA 1
ATOM 621 C C . ILE A 1 82 ? -0.331 -16.641 -5.18 1 99 82 ILE A C 1
ATOM 623 O O . ILE A 1 82 ? 0.664 -16.797 -4.469 1 99 82 ILE A O 1
ATOM 627 N N . HIS A 1 83 ? -1.14 -17.594 -5.492 1 98.94 83 HIS A N 1
ATOM 628 C CA . HIS A 1 83 ? -0.914 -18.969 -5.047 1 98.94 83 HIS A CA 1
ATOM 629 C C . HIS A 1 83 ? -0.212 -19.797 -6.129 1 98.94 83 HIS A C 1
ATOM 631 O O . HIS A 1 83 ? -0.213 -19.406 -7.301 1 98.94 83 HIS A O 1
ATOM 637 N N . GLN A 1 84 ? 0.301 -20.891 -5.73 1 98.5 84 GLN A N 1
ATOM 638 C CA . GLN A 1 84 ? 1.307 -21.578 -6.539 1 98.5 84 GLN A CA 1
ATOM 639 C C . GLN A 1 84 ? 0.658 -22.531 -7.527 1 98.5 84 GLN A C 1
ATOM 641 O O . GLN A 1 84 ? 1.349 -23.172 -8.32 1 98.5 84 GLN A O 1
ATOM 646 N N . LYS A 1 85 ? -0.679 -22.656 -7.52 1 98.81 85 LYS A N 1
ATOM 647 C CA . LYS A 1 85 ? -1.404 -23.469 -8.492 1 98.81 85 LYS A CA 1
ATOM 648 C C . LYS A 1 85 ? -2.59 -22.703 -9.07 1 98.81 85 LYS A C 1
ATOM 650 O O . LYS A 1 85 ? -3.18 -21.859 -8.398 1 98.81 85 LYS A O 1
ATOM 655 N N . PRO A 1 86 ? -2.959 -23.047 -10.297 1 98.88 86 PRO A N 1
ATOM 656 C CA . PRO A 1 86 ? -4.152 -22.438 -10.875 1 98.88 86 PRO A CA 1
ATOM 657 C C . PRO A 1 86 ? -5.445 -22.938 -10.242 1 98.88 86 PRO A C 1
ATOM 659 O O . PRO A 1 86 ? -5.469 -24.016 -9.641 1 98.88 86 PRO A O 1
ATOM 662 N N . VAL A 1 87 ? -6.449 -22.125 -10.391 1 98.88 87 VAL A N 1
ATOM 663 C CA . VAL A 1 87 ? -7.793 -22.562 -10.023 1 98.88 87 VAL A CA 1
ATOM 664 C C . VAL A 1 87 ? -8.25 -23.672 -10.977 1 98.88 87 VAL A C 1
ATOM 666 O O . VAL A 1 87 ? -8.195 -23.516 -12.195 1 98.88 87 VAL A O 1
ATOM 669 N N . PRO A 1 88 ? -8.695 -24.797 -10.438 1 98.62 88 PRO A N 1
ATOM 670 C CA . PRO A 1 88 ? -9.188 -25.844 -11.32 1 98.62 88 PRO A CA 1
ATOM 671 C C . PRO A 1 88 ? -10.555 -25.516 -11.914 1 98.62 88 PRO A C 1
ATOM 673 O O . PRO A 1 88 ? -11.164 -24.5 -11.562 1 98.62 88 PRO A O 1
ATOM 676 N N . LYS A 1 89 ? -11.016 -26.406 -12.742 1 97.75 89 LYS A N 1
ATOM 677 C CA . LYS A 1 89 ? -12.258 -26.219 -13.484 1 97.75 89 LYS A CA 1
ATOM 678 C C . LYS A 1 89 ? -13.445 -26.094 -12.539 1 97.75 89 LYS A C 1
ATOM 680 O O . LYS A 1 89 ? -14.406 -25.375 -12.82 1 97.75 89 LYS A O 1
ATOM 685 N N . ASP A 1 90 ? -13.438 -26.719 -11.414 1 97.62 90 ASP A N 1
ATOM 686 C CA . ASP A 1 90 ? -14.578 -26.703 -10.5 1 97.62 90 ASP A CA 1
ATOM 687 C C . ASP A 1 90 ? -14.602 -25.422 -9.688 1 97.62 90 ASP A C 1
ATOM 689 O O . ASP A 1 90 ? -15.508 -25.203 -8.875 1 97.62 90 ASP A O 1
ATOM 693 N N . GLY A 1 91 ? -13.57 -24.562 -9.797 1 98.06 91 GLY A N 1
ATOM 694 C CA . GLY A 1 91 ? -13.555 -23.25 -9.18 1 98.06 91 GLY A CA 1
ATOM 695 C C . GLY A 1 91 ? -13.125 -23.281 -7.723 1 98.06 91 GLY A C 1
ATOM 696 O O . GLY A 1 91 ? -13.211 -22.266 -7.02 1 98.06 91 GLY A O 1
ATOM 697 N N . ASN A 1 92 ? -12.578 -24.438 -7.246 1 98.38 92 ASN A N 1
ATOM 698 C CA . ASN A 1 92 ? -12.234 -24.578 -5.836 1 98.38 92 ASN A CA 1
ATOM 699 C C . ASN A 1 92 ? -10.977 -23.797 -5.48 1 98.38 92 ASN A C 1
ATOM 701 O O . ASN A 1 92 ? -9.867 -24.188 -5.852 1 98.38 92 ASN A O 1
ATOM 705 N N . CYS A 1 93 ? -11.117 -22.844 -4.676 1 98.75 93 CYS A N 1
ATOM 706 C CA . CYS A 1 93 ? -10 -21.984 -4.309 1 98.75 93 CYS A CA 1
ATOM 707 C C . CYS A 1 93 ? -9.031 -22.719 -3.391 1 98.75 93 CYS A C 1
ATOM 709 O O . CYS A 1 93 ? -7.852 -22.359 -3.311 1 98.75 93 CYS A O 1
ATOM 711 N N . TYR A 1 94 ? -9.438 -23.672 -2.695 1 98.44 94 TYR A N 1
ATOM 712 C CA . TYR A 1 94 ? -8.586 -24.391 -1.756 1 98.44 94 TYR A CA 1
ATOM 713 C C . TYR A 1 94 ? -7.621 -25.312 -2.492 1 98.44 94 TYR A C 1
ATOM 715 O O . TYR A 1 94 ? -6.664 -25.812 -1.898 1 98.44 94 TYR A O 1
ATOM 723 N N . SER A 1 95 ? -7.852 -25.469 -3.754 1 98.62 95 SER A N 1
ATOM 724 C CA . SER A 1 95 ? -6.996 -26.344 -4.551 1 98.62 95 SER A CA 1
ATOM 725 C C . SER A 1 95 ? -5.82 -25.562 -5.145 1 98.62 95 SER A C 1
ATOM 727 O O . SER A 1 95 ? -5.004 -26.141 -5.871 1 98.62 95 SER A O 1
ATOM 729 N N . THR A 1 96 ? -5.672 -24.312 -4.781 1 98.81 96 THR A N 1
ATOM 730 C CA . THR A 1 96 ? -4.672 -23.469 -5.426 1 98.81 96 THR A CA 1
ATOM 731 C C . THR A 1 96 ? -3.332 -23.562 -4.703 1 98.81 96 THR A C 1
ATOM 733 O O . THR A 1 96 ? -2.361 -22.906 -5.094 1 98.81 96 THR A O 1
ATOM 736 N N . GLY A 1 97 ? -3.254 -24.297 -3.615 1 98.31 97 GLY A N 1
ATOM 737 C CA . GLY A 1 97 ? -2.012 -24.469 -2.879 1 98.31 97 GLY A CA 1
ATOM 738 C C . GLY A 1 97 ? -1.63 -23.25 -2.072 1 98.31 97 GLY A C 1
ATOM 739 O O . GLY A 1 97 ? -2.475 -22.391 -1.79 1 98.31 97 GLY A O 1
ATOM 740 N N . ALA A 1 98 ? -0.332 -23.234 -1.615 1 97.69 98 ALA A N 1
ATOM 741 C CA . ALA A 1 98 ? 0.202 -22.141 -0.808 1 97.69 98 ALA A CA 1
ATOM 742 C C . ALA A 1 98 ? 0.582 -20.953 -1.683 1 97.69 98 ALA A C 1
ATOM 744 O O . ALA A 1 98 ? 0.393 -20.984 -2.9 1 97.69 98 ALA A O 1
ATOM 745 N N . HIS A 1 99 ? 1.051 -19.922 -1.071 1 98.56 99 HIS A N 1
ATOM 746 C CA . HIS A 1 99 ? 1.563 -18.781 -1.821 1 98.56 99 HIS A CA 1
ATOM 747 C C . HIS A 1 99 ? 2.699 -19.203 -2.75 1 98.56 99 HIS A C 1
ATOM 749 O O . HIS A 1 99 ? 3.434 -20.141 -2.455 1 98.56 99 HIS A O 1
ATOM 755 N N . LEU A 1 100 ? 2.807 -18.5 -3.887 1 98.88 100 LEU A N 1
ATOM 756 C CA . LEU A 1 100 ? 4.039 -18.562 -4.664 1 98.88 100 LEU A CA 1
ATOM 757 C C . LEU A 1 100 ? 5.246 -18.203 -3.803 1 98.88 100 LEU A C 1
ATOM 759 O O . LEU A 1 100 ? 5.383 -17.062 -3.377 1 98.88 100 LEU A O 1
ATOM 763 N N . ASP A 1 101 ? 6.141 -19.234 -3.514 1 98.38 101 ASP A N 1
ATOM 764 C CA . ASP A 1 101 ? 7.258 -19.047 -2.594 1 98.38 101 ASP A CA 1
ATOM 765 C C . ASP A 1 101 ? 8.492 -19.812 -3.066 1 98.38 101 ASP A C 1
ATOM 767 O O . ASP A 1 101 ? 9.008 -20.672 -2.352 1 98.38 101 ASP A O 1
ATOM 771 N N . PRO A 1 102 ? 8.977 -19.344 -4.25 1 98.25 102 PRO A N 1
ATOM 772 C CA . PRO A 1 102 ? 10.102 -20.109 -4.809 1 98.25 102 PRO A CA 1
ATOM 773 C C . PRO A 1 102 ? 11.375 -19.984 -3.969 1 98.25 102 PRO A C 1
ATOM 775 O O . PRO A 1 102 ? 12.312 -20.75 -4.156 1 98.25 102 PRO A O 1
ATOM 778 N N . TYR A 1 103 ? 11.398 -19.078 -2.984 1 97.75 103 TYR A N 1
ATOM 779 C CA . TYR A 1 103 ? 12.641 -18.859 -2.258 1 97.75 103 TYR A CA 1
ATOM 780 C C . TYR A 1 103 ? 12.523 -19.328 -0.812 1 97.75 103 TYR A C 1
ATOM 782 O O . TYR A 1 103 ? 13.391 -19.031 0.015 1 97.75 103 TYR A O 1
ATOM 790 N N . GLY A 1 104 ? 11.375 -19.859 -0.461 1 96.38 104 GLY A N 1
ATOM 791 C CA . GLY A 1 104 ? 11.258 -20.75 0.685 1 96.38 104 GLY A CA 1
ATOM 792 C C . GLY A 1 104 ? 11.094 -20 1.999 1 96.38 104 GLY A C 1
ATOM 793 O O . GLY A 1 104 ? 11.602 -20.438 3.033 1 96.38 104 GLY A O 1
ATOM 794 N N . ARG A 1 105 ? 10.469 -18.875 2.004 1 95.19 105 ARG A N 1
ATOM 795 C CA . ARG A 1 105 ? 10.203 -18.219 3.281 1 95.19 105 ARG A CA 1
ATOM 796 C C . ARG A 1 105 ? 9.367 -19.125 4.191 1 95.19 105 ARG A C 1
ATOM 798 O O . ARG A 1 105 ? 9.641 -19.219 5.387 1 95.19 105 ARG A O 1
ATOM 805 N N . GLY A 1 106 ? 8.297 -19.672 3.607 1 93.62 106 GLY A N 1
ATOM 806 C CA . GLY A 1 106 ? 7.371 -20.516 4.359 1 93.62 106 GLY A CA 1
ATOM 807 C C . GLY A 1 106 ? 6.25 -19.719 5.012 1 93.62 106 GLY A C 1
ATOM 808 O O . GLY A 1 106 ? 6.316 -18.5 5.102 1 93.62 106 GLY A O 1
ATOM 809 N N . ASP A 1 107 ? 5.258 -20.453 5.613 1 89.5 107 ASP A N 1
ATOM 810 C CA . ASP A 1 107 ? 4.035 -19.844 6.117 1 89.5 107 ASP A CA 1
ATOM 811 C C . ASP A 1 107 ? 4.191 -19.438 7.582 1 89.5 107 ASP A C 1
ATOM 813 O O . ASP A 1 107 ? 3.412 -18.625 8.094 1 89.5 107 ASP A O 1
ATOM 817 N N . ALA A 1 108 ? 5.086 -19.938 8.148 1 91.56 108 ALA A N 1
ATOM 818 C CA . ALA A 1 108 ? 5.227 -19.734 9.586 1 91.56 108 ALA A CA 1
ATOM 819 C C . ALA A 1 108 ? 5.719 -18.328 9.898 1 91.56 108 ALA A C 1
ATOM 821 O O . ALA A 1 108 ? 5.355 -17.75 10.922 1 91.56 108 ALA A O 1
ATOM 822 N N . THR A 1 109 ? 6.543 -17.797 9.047 1 93.5 109 THR A N 1
ATOM 823 C CA . THR A 1 109 ? 7.086 -16.453 9.273 1 93.5 109 THR A CA 1
ATOM 824 C C . THR A 1 109 ? 6.289 -15.422 8.492 1 93.5 109 THR A C 1
ATOM 826 O O . THR A 1 109 ? 6.332 -15.391 7.258 1 93.5 109 THR A O 1
ATOM 829 N N . PRO A 1 110 ? 5.594 -14.594 9.195 1 95.31 110 PRO A N 1
ATOM 830 C CA . PRO A 1 110 ? 4.797 -13.586 8.484 1 95.31 110 PRO A CA 1
ATOM 831 C C . PRO A 1 110 ? 5.66 -12.625 7.664 1 95.31 110 PRO A C 1
ATOM 833 O O . PRO A 1 110 ? 6.816 -12.383 8.008 1 95.31 110 PRO A O 1
ATOM 836 N N . CYS A 1 111 ? 5.133 -12.094 6.648 1 97.81 111 CYS A N 1
ATOM 837 C CA . CYS A 1 111 ? 5.789 -11.078 5.836 1 97.81 111 CYS A CA 1
ATOM 838 C C . CYS A 1 111 ? 6.121 -9.844 6.664 1 97.81 111 CYS A C 1
ATOM 840 O O . CYS A 1 111 ? 5.34 -9.445 7.535 1 97.81 111 CYS A O 1
ATOM 842 N N . ASP A 1 112 ? 7.281 -9.289 6.406 1 97.56 112 ASP A N 1
ATOM 843 C CA . ASP A 1 112 ? 7.648 -7.965 6.906 1 97.56 112 ASP A CA 1
ATOM 844 C C . ASP A 1 112 ? 7.57 -6.918 5.801 1 97.56 112 ASP A C 1
ATOM 846 O O . ASP A 1 112 ? 8.414 -6.883 4.906 1 97.56 112 ASP A O 1
ATOM 850 N N . ILE A 1 113 ? 6.605 -6.035 5.891 1 98.31 113 ILE A N 1
ATOM 851 C CA . ILE A 1 113 ? 6.348 -5.055 4.84 1 98.31 113 ILE A CA 1
ATOM 852 C C . ILE A 1 113 ? 7.535 -4.098 4.727 1 98.31 113 ILE A C 1
ATOM 854 O O . ILE A 1 113 ? 7.703 -3.428 3.705 1 98.31 113 ILE A O 1
ATOM 858 N N . ASN A 1 114 ? 8.422 -3.998 5.727 1 97.69 114 ASN A N 1
ATOM 859 C CA . ASN A 1 114 ? 9.594 -3.127 5.715 1 97.69 114 ASN A CA 1
ATOM 860 C C . ASN A 1 114 ? 10.773 -3.793 5.02 1 97.69 114 ASN A C 1
ATOM 862 O O . ASN A 1 114 ? 11.805 -3.152 4.777 1 97.69 114 ASN A O 1
ATOM 866 N N . ALA A 1 115 ? 10.641 -5.074 4.77 1 97.5 115 ALA A N 1
ATOM 867 C CA . ALA A 1 115 ? 11.664 -5.855 4.074 1 97.5 115 ALA A CA 1
ATOM 868 C C . ALA A 1 115 ? 11.031 -6.836 3.092 1 97.5 115 ALA A C 1
ATOM 870 O O . ALA A 1 115 ? 11.172 -8.055 3.234 1 97.5 115 ALA A O 1
ATOM 871 N N . PRO A 1 116 ? 10.422 -6.285 2.031 1 98.25 116 PRO A N 1
ATOM 872 C CA . PRO A 1 116 ? 9.57 -7.113 1.175 1 98.25 116 PRO A CA 1
ATOM 873 C C . PRO A 1 116 ? 10.359 -8.188 0.424 1 98.25 116 PRO A C 1
ATOM 875 O O . PRO A 1 116 ? 9.773 -9.164 -0.048 1 98.25 116 PRO A O 1
ATOM 878 N N . GLN A 1 117 ? 11.719 -8.086 0.307 1 97.69 117 GLN A N 1
ATOM 879 C CA . GLN A 1 117 ? 12.523 -9.109 -0.347 1 97.69 117 GLN A CA 1
ATOM 880 C C . GLN A 1 117 ? 12.539 -10.398 0.465 1 97.69 117 GLN A C 1
ATOM 882 O O . GLN A 1 117 ? 12.914 -11.461 -0.048 1 97.69 117 GLN A O 1
ATOM 887 N N . THR A 1 118 ? 12.164 -10.297 1.739 1 97.81 118 THR A N 1
ATOM 888 C CA . THR A 1 118 ? 12.172 -11.469 2.604 1 97.81 118 THR A CA 1
ATOM 889 C C . THR A 1 118 ? 10.844 -12.211 2.525 1 97.81 118 THR A C 1
ATOM 891 O O . THR A 1 118 ? 10.727 -13.344 2.996 1 97.81 118 THR A O 1
ATOM 894 N N . CYS A 1 119 ? 9.859 -11.656 1.976 1 98.44 119 CYS A N 1
ATOM 895 C CA . CYS A 1 119 ? 8.5 -12.188 1.96 1 98.44 119 CYS A CA 1
ATOM 896 C C . CYS A 1 119 ? 8.344 -13.242 0.872 1 98.44 119 CYS A C 1
ATOM 898 O O . CYS A 1 119 ? 9.125 -13.281 -0.079 1 98.44 119 CYS A O 1
ATOM 900 N N . GLN A 1 120 ? 7.273 -14.133 1.063 1 98.62 120 GLN A N 1
ATOM 901 C CA . GLN A 1 120 ? 6.875 -14.938 -0.088 1 98.62 120 GLN A CA 1
ATOM 902 C C . GLN A 1 120 ? 6.551 -14.055 -1.29 1 98.62 120 GLN A C 1
ATOM 904 O O . GLN A 1 120 ? 5.836 -13.055 -1.162 1 98.62 120 GLN A O 1
ATOM 909 N N . VAL A 1 121 ? 7.008 -14.484 -2.428 1 98.81 121 VAL A N 1
ATOM 910 C CA . VAL A 1 121 ? 6.848 -13.711 -3.652 1 98.81 121 VAL A CA 1
ATOM 911 C C . VAL A 1 121 ? 5.367 -13.438 -3.902 1 98.81 121 VAL A C 1
ATOM 913 O O . VAL A 1 121 ? 4.988 -12.328 -4.285 1 98.81 121 VAL A O 1
ATOM 916 N N . GLY A 1 122 ? 4.551 -14.398 -3.588 1 98.94 122 GLY A N 1
ATOM 917 C CA . GLY A 1 122 ? 3.131 -14.297 -3.893 1 98.94 122 GLY A CA 1
ATOM 918 C C . GLY A 1 122 ? 2.338 -13.594 -2.809 1 98.94 122 GLY A C 1
ATOM 919 O O . GLY A 1 122 ? 1.128 -13.398 -2.943 1 98.94 122 GLY A O 1
ATOM 920 N N . ASP A 1 123 ? 2.984 -13.148 -1.705 1 98.81 123 ASP A N 1
ATOM 921 C CA . ASP A 1 123 ? 2.291 -12.469 -0.616 1 98.81 123 ASP A CA 1
ATOM 922 C C . ASP A 1 123 ? 2.105 -10.984 -0.925 1 98.81 123 ASP A C 1
ATOM 924 O O . ASP A 1 123 ? 2.697 -10.125 -0.264 1 98.81 123 ASP A O 1
ATOM 928 N N . LEU A 1 124 ? 1.193 -10.695 -1.771 1 98.94 124 LEU A N 1
ATOM 929 C CA . LEU A 1 124 ? 0.983 -9.328 -2.215 1 98.94 124 LEU A CA 1
ATOM 930 C C . LEU A 1 124 ? 0.525 -8.445 -1.059 1 98.94 124 LEU A C 1
ATOM 932 O O . LEU A 1 124 ? 1.071 -7.359 -0.845 1 98.94 124 LEU A O 1
ATOM 936 N N . SER A 1 125 ? -0.427 -8.93 -0.302 1 98.69 125 SER A N 1
ATOM 937 C CA . SER A 1 125 ? -0.933 -8.125 0.805 1 98.69 125 SER A CA 1
ATOM 938 C C . SER A 1 125 ? 0.146 -7.891 1.856 1 98.69 125 SER A C 1
ATOM 940 O O . SER A 1 125 ? 0.211 -6.816 2.459 1 98.69 125 SER A O 1
ATOM 942 N N . GLY A 1 126 ? 0.931 -8.898 2.102 1 98.44 126 GLY A N 1
ATOM 943 C CA . GLY A 1 126 ? 2.008 -8.719 3.062 1 98.44 126 GLY A CA 1
ATOM 944 C C . GLY A 1 126 ? 3.012 -7.664 2.637 1 98.44 126 GLY A C 1
ATOM 945 O O . GLY A 1 126 ? 3.486 -6.879 3.463 1 98.44 126 GLY A O 1
ATOM 946 N N . LYS A 1 127 ? 3.27 -7.621 1.372 1 98.75 127 LYS A N 1
ATOM 947 C CA . LYS A 1 127 ? 4.301 -6.73 0.854 1 98.75 127 LYS A CA 1
ATOM 948 C C . LYS A 1 127 ? 3.75 -5.328 0.613 1 98.75 127 LYS A C 1
ATOM 950 O O . LYS A 1 127 ? 4.488 -4.344 0.677 1 98.75 127 LYS A O 1
ATOM 955 N N . HIS A 1 128 ? 2.412 -5.223 0.325 1 98.81 128 HIS A N 1
ATOM 956 C CA . HIS A 1 128 ? 1.91 -3.967 -0.223 1 98.81 128 HIS A CA 1
ATOM 957 C C . HIS A 1 128 ? 0.657 -3.508 0.515 1 98.81 128 HIS A C 1
ATOM 959 O O . HIS A 1 128 ? 0.09 -2.461 0.192 1 98.81 128 HIS A O 1
ATOM 965 N N . GLY A 1 129 ? 0.249 -4.285 1.522 1 98.69 129 GLY A N 1
ATOM 966 C CA . GLY A 1 129 ? -0.902 -3.893 2.32 1 98.69 129 GLY A CA 1
ATOM 967 C C . GLY A 1 129 ? -2.143 -4.711 2.021 1 98.69 129 GLY A C 1
ATOM 968 O O . GLY A 1 129 ? -2.289 -5.246 0.92 1 98.69 129 GLY A O 1
ATOM 969 N N . PRO A 1 130 ? -3.068 -4.785 2.975 1 98.75 130 PRO A N 1
ATOM 970 C CA . PRO A 1 130 ? -4.32 -5.531 2.834 1 98.75 130 PRO A CA 1
ATOM 971 C C . PRO A 1 130 ? -5.398 -4.742 2.1 1 98.75 130 PRO A C 1
ATOM 973 O O . PRO A 1 130 ? -5.188 -3.58 1.749 1 98.75 130 PRO A O 1
ATOM 976 N N . ILE A 1 131 ? -6.469 -5.453 1.828 1 98.75 131 ILE A N 1
ATOM 977 C CA . ILE A 1 131 ? -7.688 -4.828 1.331 1 98.75 131 ILE A CA 1
ATOM 978 C C . ILE A 1 131 ? -8.5 -4.277 2.502 1 98.75 131 ILE A C 1
ATOM 980 O O . ILE A 1 131 ? -8.984 -5.039 3.342 1 98.75 131 ILE A O 1
ATOM 984 N N . TRP A 1 132 ? -8.648 -3.016 2.529 1 98.25 132 TRP A N 1
ATOM 985 C CA . TRP A 1 132 ? -9.523 -2.385 3.512 1 98.25 132 TRP A CA 1
ATOM 986 C C . TRP A 1 132 ? -10.297 -1.222 2.891 1 98.25 132 TRP A C 1
ATOM 988 O O . TRP A 1 132 ? -9.703 -0.362 2.232 1 98.25 132 TRP A O 1
ATOM 998 N N . ALA A 1 133 ? -11.539 -1.223 3.053 1 97.56 133 ALA A N 1
ATOM 999 C CA . ALA A 1 133 ? -12.414 -0.131 2.629 1 97.56 133 ALA A CA 1
ATOM 1000 C C . ALA A 1 133 ? -13.633 -0.017 3.541 1 97.56 133 ALA A C 1
ATOM 1002 O O . ALA A 1 133 ? -14.062 -1.007 4.137 1 97.56 133 ALA A O 1
ATOM 1003 N N . PRO A 1 134 ? -14.117 1.193 3.68 1 96.38 134 PRO A N 1
ATOM 1004 C CA . PRO A 1 134 ? -15.375 1.312 4.422 1 96.38 134 PRO A CA 1
ATOM 1005 C C . PRO A 1 134 ? -16.562 0.696 3.678 1 96.38 134 PRO A C 1
ATOM 1007 O O . PRO A 1 134 ? -16.422 0.288 2.521 1 96.38 134 PRO A O 1
ATOM 1010 N N . ASP A 1 135 ? -17.656 0.695 4.414 1 93.44 135 ASP A N 1
ATOM 1011 C CA . ASP A 1 135 ? -18.875 0.121 3.85 1 93.44 135 ASP A CA 1
ATOM 1012 C C . ASP A 1 135 ? -19.25 0.809 2.541 1 93.44 135 ASP A C 1
ATOM 1014 O O . ASP A 1 135 ? -19.188 2.035 2.438 1 93.44 135 ASP A O 1
ATOM 1018 N N . ASN A 1 136 ? -19.578 -0.047 1.515 1 93.81 136 ASN A N 1
ATOM 1019 C CA . ASN A 1 136 ? -20.109 0.379 0.221 1 93.81 136 ASN A CA 1
ATOM 1020 C C . ASN A 1 136 ? -19.031 1.086 -0.61 1 93.81 136 ASN A C 1
ATOM 1022 O O . ASN A 1 136 ? -19.359 1.826 -1.542 1 93.81 136 ASN A O 1
ATOM 1026 N N . GLU A 1 137 ? -17.828 0.969 -0.182 1 97.19 137 GLU A N 1
ATOM 1027 C CA . GLU A 1 137 ? -16.734 1.531 -0.978 1 97.19 137 GLU A CA 1
ATOM 1028 C C . GLU A 1 137 ? -15.914 0.431 -1.641 1 97.19 137 GLU A C 1
ATOM 1030 O O . GLU A 1 137 ? -15.992 -0.733 -1.244 1 97.19 137 GLU A O 1
ATOM 1035 N N . GLU A 1 138 ? -15.227 0.814 -2.678 1 98.12 138 GLU A N 1
ATOM 1036 C CA . GLU A 1 138 ? -14.336 -0.081 -3.414 1 98.12 138 GLU A CA 1
ATOM 1037 C C . GLU A 1 138 ? -12.875 0.192 -3.074 1 98.12 138 GLU A C 1
ATOM 1039 O O . GLU A 1 138 ? -12.508 1.322 -2.748 1 98.12 138 GLU A O 1
ATOM 1044 N N . PHE A 1 139 ? -12.18 -0.835 -3.07 1 98.62 139 PHE A N 1
ATOM 1045 C CA . PHE A 1 139 ? -10.742 -0.728 -2.826 1 98.62 139 PHE A CA 1
ATOM 1046 C C . PHE A 1 139 ? -9.977 -0.709 -4.141 1 98.62 139 PHE A C 1
ATOM 1048 O O . PHE A 1 139 ? -10.156 -1.586 -4.988 1 98.62 139 PHE A O 1
ATOM 1055 N N . THR A 1 140 ? -9.078 0.291 -4.383 1 98.56 140 THR A N 1
ATOM 1056 C CA . THR A 1 140 ? -8.148 0.359 -5.508 1 98.56 140 THR A CA 1
ATOM 1057 C C . THR A 1 140 ? -6.75 0.734 -5.031 1 98.56 140 THR A C 1
ATOM 1059 O O . THR A 1 140 ? -6.594 1.562 -4.133 1 98.56 140 THR A O 1
ATOM 1062 N N . THR A 1 141 ? -5.789 0.103 -5.578 1 98.88 141 THR A N 1
ATOM 1063 C CA . THR A 1 141 ? -4.398 0.479 -5.344 1 98.88 141 THR A CA 1
ATOM 1064 C C . THR A 1 141 ? -3.535 0.138 -6.555 1 98.88 141 THR A C 1
ATOM 1066 O O . THR A 1 141 ? -3.873 -0.755 -7.332 1 98.88 141 THR A O 1
ATOM 1069 N N . THR A 1 142 ? -2.48 0.883 -6.77 1 98.94 142 THR A N 1
ATOM 1070 C CA . THR A 1 142 ? -1.42 0.598 -7.73 1 98.94 142 THR A CA 1
ATOM 1071 C C . THR A 1 142 ? -0.048 0.709 -7.07 1 98.94 142 THR A C 1
ATOM 1073 O O . THR A 1 142 ? 0.2 1.634 -6.297 1 98.94 142 THR A O 1
ATOM 1076 N N . TYR A 1 143 ? 0.785 -0.24 -7.316 1 98.94 143 TYR A N 1
ATOM 1077 C CA . TYR A 1 143 ? 2.139 -0.248 -6.773 1 98.94 143 TYR A CA 1
ATOM 1078 C C . TYR A 1 143 ? 3.08 -1.051 -7.664 1 98.94 143 TYR A C 1
ATOM 1080 O O . TYR A 1 143 ? 2.633 -1.781 -8.547 1 98.94 143 TYR A O 1
ATOM 1088 N N . THR A 1 144 ? 4.352 -0.919 -7.426 1 98.81 144 THR A N 1
ATOM 1089 C CA . THR A 1 144 ? 5.352 -1.742 -8.094 1 98.81 144 THR A CA 1
ATOM 1090 C C . THR A 1 144 ? 5.754 -2.926 -7.223 1 98.81 144 THR A C 1
ATOM 1092 O O . THR A 1 144 ? 6.059 -2.756 -6.039 1 98.81 144 THR A O 1
ATOM 1095 N N . ASP A 1 145 ? 5.625 -4.105 -7.723 1 98.94 145 ASP A N 1
ATOM 1096 C CA . ASP A 1 145 ? 6.223 -5.285 -7.105 1 98.94 145 ASP A CA 1
ATOM 1097 C C . ASP A 1 145 ? 7.555 -5.637 -7.762 1 98.94 145 ASP A C 1
ATOM 1099 O O . ASP A 1 145 ? 7.629 -5.805 -8.984 1 98.94 145 ASP A O 1
ATOM 1103 N N . TRP A 1 146 ? 8.57 -5.801 -7.016 1 98.69 146 TRP A N 1
ATOM 1104 C CA . TRP A 1 146 ? 9.93 -5.895 -7.539 1 98.69 146 TRP A CA 1
ATOM 1105 C C . TRP A 1 146 ? 10.352 -7.348 -7.715 1 98.69 146 TRP A C 1
ATOM 1107 O O . TRP A 1 146 ? 11.43 -7.633 -8.242 1 98.69 146 TRP A O 1
ATOM 1117 N N . PHE A 1 147 ? 9.453 -8.281 -7.344 1 98.81 147 PHE A N 1
ATOM 1118 C CA . PHE A 1 147 ? 9.953 -9.641 -7.141 1 98.81 147 PHE A CA 1
ATOM 1119 C C . PHE A 1 147 ? 9.172 -10.633 -7.984 1 98.81 147 PHE A C 1
ATOM 1121 O O . PHE A 1 147 ? 9.531 -11.812 -8.062 1 98.81 147 PHE A O 1
ATOM 1128 N N . LEU A 1 148 ? 8.109 -10.219 -8.641 1 98.94 148 LEU A N 1
ATOM 1129 C CA . LEU A 1 148 ? 7.324 -11.047 -9.547 1 98.94 148 LEU A CA 1
ATOM 1130 C C . LEU A 1 148 ? 7.973 -11.094 -10.93 1 98.94 148 LEU A C 1
ATOM 1132 O O . LEU A 1 148 ? 8.469 -10.086 -11.43 1 98.94 148 LEU A O 1
ATOM 1136 N N . SER A 1 149 ? 7.898 -12.25 -11.523 1 98.94 149 SER A N 1
ATOM 1137 C CA . SER A 1 149 ? 8.383 -12.43 -12.891 1 98.94 149 SER A CA 1
ATOM 1138 C C . SER A 1 149 ? 7.246 -12.812 -13.836 1 98.94 149 SER A C 1
ATOM 1140 O O . SER A 1 149 ? 6.387 -13.625 -13.484 1 98.94 149 SER A O 1
ATOM 1142 N N . ASN A 1 150 ? 7.285 -12.188 -15.031 1 98.81 150 ASN A N 1
ATOM 1143 C CA . ASN A 1 150 ? 6.336 -12.609 -16.062 1 98.81 150 ASN A CA 1
ATOM 1144 C C . ASN A 1 150 ? 7.016 -13.445 -17.141 1 98.81 150 ASN A C 1
ATOM 1146 O O . ASN A 1 150 ? 6.488 -13.578 -18.25 1 98.81 150 ASN A O 1
ATOM 1150 N N . VAL A 1 151 ? 8.164 -13.953 -16.797 1 98.62 151 VAL A N 1
ATOM 1151 C CA . VAL A 1 151 ? 8.922 -14.789 -17.734 1 98.62 151 VAL A CA 1
ATOM 1152 C C . VAL A 1 151 ? 8.734 -16.266 -17.375 1 98.62 151 VAL A C 1
ATOM 1154 O O . VAL A 1 151 ? 9.18 -16.719 -16.328 1 98.62 151 VAL A O 1
ATOM 1157 N N . GLU A 1 152 ? 8.156 -16.984 -18.344 1 97.56 152 GLU A N 1
ATOM 1158 C CA . GLU A 1 152 ? 7.926 -18.406 -18.125 1 97.56 152 GLU A CA 1
ATOM 1159 C C . GLU A 1 152 ? 9.234 -19.141 -17.859 1 97.56 152 GLU A C 1
ATOM 1161 O O . GLU A 1 152 ? 10.242 -18.891 -18.531 1 97.56 152 GLU A O 1
ATOM 1166 N N . GLY A 1 153 ? 9.195 -20 -16.922 1 97.56 153 GLY A N 1
ATOM 1167 C CA . GLY A 1 153 ? 10.383 -20.766 -16.578 1 97.56 153 GLY A CA 1
ATOM 1168 C C . GLY A 1 153 ? 11.141 -20.188 -15.391 1 97.56 153 GLY A C 1
ATOM 1169 O O . GLY A 1 153 ? 11.969 -20.875 -14.781 1 97.56 153 GLY A O 1
ATOM 1170 N N . GLU A 1 154 ? 10.953 -18.922 -15.086 1 98.25 154 GLU A N 1
ATOM 1171 C CA . GLU A 1 154 ? 11.594 -18.297 -13.93 1 98.25 154 GLU A CA 1
ATOM 1172 C C . GLU A 1 154 ? 10.898 -18.703 -12.633 1 98.25 154 GLU A C 1
ATOM 1174 O O . GLU A 1 154 ? 9.68 -18.906 -12.609 1 98.25 154 GLU A O 1
ATOM 1179 N N . PRO A 1 155 ? 11.617 -18.766 -11.539 1 97.88 155 PRO A N 1
ATOM 1180 C CA . PRO A 1 155 ? 11.055 -19.234 -10.273 1 97.88 155 PRO A CA 1
ATOM 1181 C C . PRO A 1 155 ? 9.867 -18.391 -9.812 1 97.88 155 PRO A C 1
ATOM 1183 O O . PRO A 1 155 ? 8.898 -18.922 -9.258 1 97.88 155 PRO A O 1
ATOM 1186 N N . ALA A 1 156 ? 9.945 -17.125 -10.062 1 98.75 156 ALA A N 1
ATOM 1187 C CA . ALA A 1 156 ? 8.938 -16.203 -9.562 1 98.75 156 ALA A CA 1
ATOM 1188 C C . ALA A 1 156 ? 7.863 -15.93 -10.617 1 98.75 156 ALA A C 1
ATOM 1190 O O . ALA A 1 156 ? 7.141 -14.93 -10.531 1 98.75 156 ALA A O 1
ATOM 1191 N N . PHE A 1 157 ? 7.766 -16.781 -11.633 1 98.88 157 PHE A N 1
ATOM 1192 C CA . PHE A 1 157 ? 6.773 -16.625 -12.688 1 98.88 157 PHE A CA 1
ATOM 1193 C C . PHE A 1 157 ? 5.363 -16.797 -12.133 1 98.88 157 PHE A C 1
ATOM 1195 O O . PHE A 1 157 ? 5.051 -17.828 -11.531 1 98.88 157 PHE A O 1
ATOM 1202 N N . PHE A 1 158 ? 4.594 -15.734 -12.352 1 98.88 158 PHE A N 1
ATOM 1203 C CA . PHE A 1 158 ? 3.262 -15.773 -11.75 1 98.88 158 PHE A CA 1
ATOM 1204 C C . PHE A 1 158 ? 2.207 -16.109 -12.797 1 98.88 158 PHE A C 1
ATOM 1206 O O . PHE A 1 158 ? 1.048 -16.359 -12.461 1 98.88 158 PHE A O 1
ATOM 1213 N N . GLY A 1 159 ? 2.662 -16.156 -14.062 1 98.12 159 GLY A N 1
ATOM 1214 C CA . GLY A 1 159 ? 1.701 -16.484 -15.102 1 98.12 159 GLY A CA 1
ATOM 1215 C C . GLY A 1 159 ? 1.043 -17.828 -14.906 1 98.12 159 GLY A C 1
ATOM 1216 O O . GLY A 1 159 ? 1.675 -18.766 -14.414 1 98.12 159 GLY A O 1
ATOM 1217 N N . ASN A 1 160 ? -0.273 -17.938 -15.188 1 95.5 160 ASN A N 1
ATOM 1218 C CA . ASN A 1 160 ? -1.11 -19.125 -15.109 1 95.5 160 ASN A CA 1
ATOM 1219 C C . ASN A 1 160 ? -1.336 -19.562 -13.664 1 95.5 160 ASN A C 1
ATOM 1221 O O . ASN A 1 160 ? -1.844 -20.656 -13.414 1 95.5 160 ASN A O 1
ATOM 1225 N N . LEU A 1 161 ? -0.779 -18.797 -12.758 1 98.88 161 LEU A N 1
ATOM 1226 C CA . LEU A 1 161 ? -1.113 -19.047 -11.359 1 98.88 161 LEU A CA 1
ATOM 1227 C C . LEU A 1 161 ? -2.404 -18.344 -10.969 1 98.88 161 LEU A C 1
ATOM 1229 O O . LEU A 1 161 ? -3.15 -17.875 -11.836 1 98.88 161 LEU A O 1
ATOM 1233 N N . SER A 1 162 ? -2.707 -18.391 -9.617 1 98.94 162 SER A N 1
ATOM 1234 C CA . SER A 1 162 ? -4.027 -17.906 -9.219 1 98.94 162 SER A CA 1
ATOM 1235 C C . SER A 1 162 ? -3.914 -16.734 -8.242 1 98.94 162 SER A C 1
ATOM 1237 O O . SER A 1 162 ? -3.002 -16.703 -7.414 1 98.94 162 SER A O 1
ATOM 1239 N N . LEU A 1 163 ? -4.77 -15.797 -8.453 1 99 163 LEU A N 1
ATOM 1240 C CA . LEU A 1 163 ? -5.105 -14.797 -7.449 1 99 163 LEU A CA 1
ATOM 1241 C C . LEU A 1 163 ? -6.117 -15.352 -6.449 1 99 163 LEU A C 1
ATOM 1243 O O . LEU A 1 163 ? -7.141 -15.914 -6.844 1 99 163 LEU A O 1
ATOM 1247 N N . VAL A 1 164 ? -5.852 -15.227 -5.156 1 98.94 164 VAL A N 1
ATOM 1248 C CA . VAL A 1 164 ? -6.77 -15.688 -4.117 1 98.94 164 VAL A CA 1
ATOM 1249 C C . VAL A 1 164 ? -6.984 -14.586 -3.09 1 98.94 164 VAL A C 1
ATOM 1251 O O . VAL A 1 164 ? -6.023 -13.969 -2.617 1 98.94 164 VAL A O 1
ATOM 1254 N N . VAL A 1 165 ? -8.227 -14.305 -2.787 1 98.94 165 VAL A N 1
ATOM 1255 C CA . VAL A 1 165 ? -8.594 -13.367 -1.727 1 98.94 165 VAL A CA 1
ATOM 1256 C C . VAL A 1 165 ? -9.055 -14.141 -0.493 1 98.94 165 VAL A C 1
ATOM 1258 O O . VAL A 1 165 ? -9.914 -15.016 -0.59 1 98.94 165 VAL A O 1
ATOM 1261 N N . HIS A 1 166 ? -8.508 -13.797 0.626 1 98.56 166 HIS A N 1
ATOM 1262 C CA . HIS A 1 166 ? -8.82 -14.422 1.904 1 98.56 166 HIS A CA 1
ATOM 1263 C C . HIS A 1 166 ? -9.547 -13.453 2.83 1 98.56 166 HIS A C 1
ATOM 1265 O O . HIS A 1 166 ? -9.25 -12.258 2.84 1 98.56 166 HIS A O 1
ATOM 1271 N N . ALA A 1 167 ? -10.391 -14.062 3.68 1 97.62 167 ALA A N 1
ATOM 1272 C CA . ALA A 1 167 ? -10.906 -13.328 4.832 1 97.62 167 ALA A CA 1
ATOM 1273 C C . ALA A 1 167 ? -9.867 -13.266 5.949 1 97.62 167 ALA A C 1
ATOM 1275 O O . ALA A 1 167 ? -8.805 -13.883 5.855 1 97.62 167 ALA A O 1
ATOM 1276 N N . ALA A 1 168 ? -10.203 -12.484 6.906 1 94.25 168 ALA A N 1
ATOM 1277 C CA . ALA A 1 168 ? -9.305 -12.32 8.047 1 94.25 168 ALA A CA 1
ATOM 1278 C C . ALA A 1 168 ? -9.055 -13.648 8.75 1 94.25 168 ALA A C 1
ATOM 1280 O O . ALA A 1 168 ? -7.98 -13.867 9.312 1 94.25 168 ALA A O 1
ATOM 1281 N N . ASP A 1 169 ? -9.953 -14.602 8.633 1 94.19 169 ASP A N 1
ATOM 1282 C CA . ASP A 1 169 ? -9.812 -15.898 9.289 1 94.19 169 ASP A CA 1
ATOM 1283 C C . ASP A 1 169 ? -9.109 -16.906 8.367 1 94.19 169 ASP A C 1
ATOM 1285 O O . ASP A 1 169 ? -9.086 -18.094 8.648 1 94.19 169 ASP A O 1
ATOM 1289 N N . ASN A 1 170 ? -8.664 -16.422 7.266 1 95.12 170 ASN A N 1
ATOM 1290 C CA . ASN A 1 170 ? -7.848 -17.156 6.305 1 95.12 170 ASN A CA 1
ATOM 1291 C C . ASN A 1 170 ? -8.711 -18 5.367 1 95.12 170 ASN A C 1
ATOM 1293 O O . ASN A 1 170 ? -8.188 -18.672 4.469 1 95.12 170 ASN A O 1
ATOM 1297 N N . SER A 1 171 ? -10.016 -17.906 5.531 1 97.12 171 SER A N 1
ATOM 1298 C CA . SER A 1 171 ? -10.852 -18.578 4.539 1 97.12 171 SER A CA 1
ATOM 1299 C C . SER A 1 171 ? -10.625 -18 3.146 1 97.12 171 SER A C 1
ATOM 1301 O O . SER A 1 171 ? -10.477 -16.797 2.99 1 97.12 171 SER A O 1
ATOM 1303 N N . ARG A 1 172 ? -10.547 -18.906 2.182 1 98.44 172 ARG A N 1
ATOM 1304 C CA . ARG A 1 172 ? -10.391 -18.484 0.796 1 98.44 172 ARG A CA 1
ATOM 1305 C C . ARG A 1 172 ? -11.734 -18.094 0.185 1 98.44 172 ARG A C 1
ATOM 1307 O O . ARG A 1 172 ? -12.547 -18.969 -0.135 1 98.44 172 ARG A O 1
ATOM 1314 N N . LEU A 1 173 ? -11.961 -16.812 -0.046 1 98.19 173 LEU A N 1
ATOM 1315 C CA . LEU A 1 173 ? -13.266 -16.281 -0.426 1 98.19 173 LEU A CA 1
ATOM 1316 C C . LEU A 1 173 ? -13.484 -16.406 -1.931 1 98.19 173 LEU A C 1
ATOM 1318 O O . LEU A 1 173 ? -14.523 -16.906 -2.373 1 98.19 173 LEU A O 1
ATOM 1322 N N . ALA A 1 174 ? -12.586 -15.953 -2.697 1 98.75 174 ALA A N 1
ATOM 1323 C CA . ALA A 1 174 ? -12.68 -15.922 -4.156 1 98.75 174 ALA A CA 1
ATOM 1324 C C . ALA A 1 174 ? -11.305 -16.094 -4.797 1 98.75 174 ALA A C 1
ATOM 1326 O O . ALA A 1 174 ? -10.281 -15.836 -4.16 1 98.75 174 ALA A O 1
ATOM 1327 N N . CYS A 1 175 ? -11.336 -16.562 -6.008 1 98.94 175 CYS A N 1
ATOM 1328 C CA . CYS A 1 175 ? -10.078 -16.781 -6.719 1 98.94 175 CYS A CA 1
ATOM 1329 C C . CYS A 1 175 ? -10.289 -16.719 -8.227 1 98.94 175 CYS A C 1
ATOM 1331 O O . CYS A 1 175 ? -11.422 -16.719 -8.703 1 98.94 175 CYS A O 1
ATOM 1333 N N . GLY A 1 176 ? -9.258 -16.516 -8.969 1 98.94 176 GLY A N 1
ATOM 1334 C CA . GLY A 1 176 ? -9.203 -16.469 -10.422 1 98.94 176 GLY A CA 1
ATOM 1335 C C . GLY A 1 176 ? -7.797 -16.609 -10.969 1 98.94 176 GLY A C 1
ATOM 1336 O O . GLY A 1 176 ? -6.82 -16.266 -10.289 1 98.94 176 GLY A O 1
ATOM 1337 N N . ASN A 1 177 ? -7.66 -17.094 -12.18 1 98.94 177 ASN A N 1
ATOM 1338 C CA . ASN A 1 177 ? -6.355 -17.344 -12.773 1 98.94 177 ASN A CA 1
ATOM 1339 C C . ASN A 1 177 ? -5.824 -16.125 -13.516 1 98.94 177 ASN A C 1
ATOM 1341 O O . ASN A 1 177 ? -6.586 -15.406 -14.164 1 98.94 177 ASN A O 1
ATOM 1345 N N . PHE A 1 178 ? -4.516 -15.953 -13.398 1 98.94 178 PHE A N 1
ATOM 1346 C CA . PHE A 1 178 ? -3.861 -14.977 -14.266 1 98.94 178 PHE A CA 1
ATOM 1347 C C . PHE A 1 178 ? -3.816 -15.484 -15.703 1 98.94 178 PHE A C 1
ATOM 1349 O O . PHE A 1 178 ? -3.443 -16.625 -15.953 1 98.94 178 PHE A O 1
ATOM 1356 N N . VAL A 1 179 ? -4.184 -14.633 -16.625 1 98.56 179 VAL A N 1
ATOM 1357 C CA . VAL A 1 179 ? -4.105 -14.906 -18.047 1 98.56 179 VAL A CA 1
ATOM 1358 C C . VAL A 1 179 ? -3.359 -13.773 -18.766 1 98.56 179 VAL A C 1
ATOM 1360 O O . VAL A 1 179 ? -3.453 -12.617 -18.359 1 98.56 179 VAL A O 1
ATOM 1363 N N . GLN A 1 180 ? -2.66 -14.141 -19.781 1 98.06 180 GLN A N 1
ATOM 1364 C CA . GLN A 1 180 ? -1.949 -13.133 -20.562 1 98.06 180 GLN A CA 1
ATOM 1365 C C . GLN A 1 180 ? -2.896 -12.398 -21.516 1 98.06 180 GLN A C 1
ATOM 1367 O O . GLN A 1 180 ? -3.629 -13.023 -22.281 1 98.06 180 GLN A O 1
ATOM 1372 N N . LEU A 1 181 ? -2.959 -11.078 -21.516 1 96.75 181 LEU A N 1
ATOM 1373 C CA . LEU A 1 181 ? -3.844 -10.305 -22.375 1 96.75 181 LEU A CA 1
ATOM 1374 C C . LEU A 1 181 ? -3.07 -9.68 -23.547 1 96.75 181 LEU A C 1
ATOM 1376 O O . LEU A 1 181 ? -3.66 -9.297 -24.547 1 96.75 181 LEU A O 1
ATOM 1380 N N . LYS A 1 182 ? -1.751 -9.445 -23.406 1 87.94 182 LYS A N 1
ATOM 1381 C CA . LYS A 1 182 ? -0.876 -8.914 -24.453 1 87.94 182 LYS A CA 1
ATOM 1382 C C . LYS A 1 182 ? 0.495 -9.578 -24.406 1 87.94 182 LYS A C 1
ATOM 1384 O O . LYS A 1 182 ? 1.021 -9.867 -23.328 1 87.94 182 LYS A O 1
ATOM 1389 N N . MET B 1 1 ? -2.479 42.062 66.5 1 37.91 1 MET B N 1
ATOM 1390 C CA . MET B 1 1 ? -2.162 40.781 65.875 1 37.91 1 MET B CA 1
ATOM 1391 C C . MET B 1 1 ? -2.736 40.719 64.438 1 37.91 1 MET B C 1
ATOM 1393 O O . MET B 1 1 ? -3.955 40.75 64.25 1 37.91 1 MET B O 1
ATOM 1397 N N . LEU B 1 2 ? -2.084 41.281 63.406 1 44.91 2 LEU B N 1
ATOM 1398 C CA . LEU B 1 2 ? -2.439 41.406 61.969 1 44.91 2 LEU B CA 1
ATOM 1399 C C . LEU B 1 2 ? -2.541 40.031 61.344 1 44.91 2 LEU B C 1
ATOM 1401 O O . LEU B 1 2 ? -1.602 39.219 61.406 1 44.91 2 LEU B O 1
ATOM 1405 N N . PHE B 1 3 ? -3.771 39.406 61.188 1 47.47 3 PHE B N 1
ATOM 1406 C CA . PHE B 1 3 ? -4.094 38.156 60.5 1 47.47 3 PHE B CA 1
ATOM 1407 C C . PHE B 1 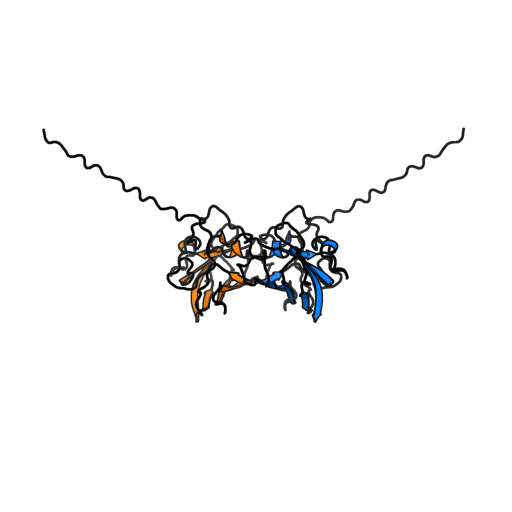3 ? -3.717 38.219 59.031 1 47.47 3 PHE B C 1
ATOM 1409 O O . PHE B 1 3 ? -4.242 39.062 58.281 1 47.47 3 PHE B O 1
ATOM 1416 N N . LYS B 1 4 ? -2.42 37.875 58.688 1 55.72 4 LYS B N 1
ATOM 1417 C CA . LYS B 1 4 ? -2 37.719 57.281 1 55.72 4 LYS B CA 1
ATOM 1418 C C . LYS B 1 4 ? -2.855 36.688 56.562 1 55.72 4 LYS B C 1
ATOM 1420 O O . LYS B 1 4 ? -2.992 35.562 57.031 1 55.72 4 LYS B O 1
ATOM 1425 N N . SER B 1 5 ? -3.814 37.094 55.719 1 54.34 5 SER B N 1
ATOM 1426 C CA . SER B 1 5 ? -4.633 36.25 54.875 1 54.34 5 SER B CA 1
ATOM 1427 C C . SER B 1 5 ? -3.768 35.469 53.906 1 54.34 5 SER B C 1
ATOM 1429 O O . SER B 1 5 ? -2.943 36.031 53.188 1 54.34 5 SER B O 1
ATOM 1431 N N . ALA B 1 6 ? -3.484 34.156 54.188 1 55.12 6 ALA B N 1
ATOM 1432 C CA . ALA B 1 6 ? -2.797 33.25 53.281 1 55.12 6 ALA B CA 1
ATOM 1433 C C . ALA B 1 6 ? -3.604 33.062 52 1 55.12 6 ALA B C 1
ATOM 1435 O O . ALA B 1 6 ? -4.762 32.625 52.031 1 55.12 6 ALA B O 1
ATOM 1436 N N . LEU B 1 7 ? -3.266 33.75 50.938 1 55.12 7 LEU B N 1
ATOM 1437 C CA . LEU B 1 7 ? -3.857 33.531 49.625 1 55.12 7 LEU B CA 1
ATOM 1438 C C . LEU B 1 7 ? -3.592 32.094 49.156 1 55.12 7 LEU B C 1
ATOM 1440 O O . LEU B 1 7 ? -2.436 31.688 49.031 1 55.12 7 LEU B O 1
ATOM 1444 N N . LEU B 1 8 ? -4.574 31.188 49.375 1 51.97 8 LEU B N 1
ATOM 1445 C CA . LEU B 1 8 ? -4.523 29.844 48.812 1 51.97 8 LEU B CA 1
ATOM 1446 C C . LEU B 1 8 ? -4.516 29.891 47.312 1 51.97 8 LEU B C 1
ATOM 1448 O O . LEU B 1 8 ? -5.473 30.359 46.688 1 51.97 8 LEU B O 1
ATOM 1452 N N . ALA B 1 9 ? -3.361 29.891 46.656 1 54.22 9 A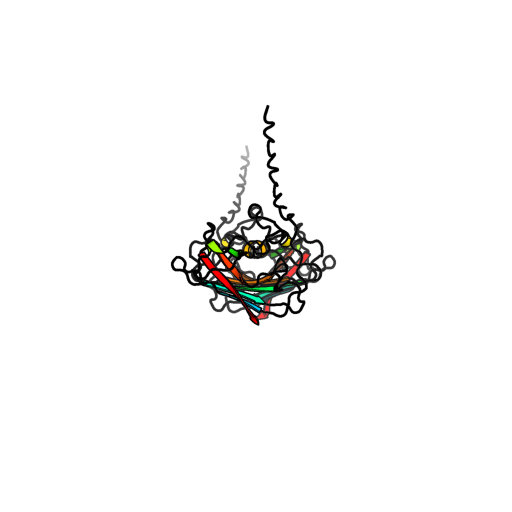LA B N 1
ATOM 1453 C CA . ALA B 1 9 ? -3.248 29.75 45.219 1 54.22 9 ALA B CA 1
ATOM 1454 C C . ALA B 1 9 ? -3.832 28.406 44.75 1 54.22 9 ALA B C 1
ATOM 1456 O O . ALA B 1 9 ? -3.338 27.344 45.125 1 54.22 9 ALA B O 1
ATOM 1457 N N . THR B 1 10 ? -5.102 28.359 44.375 1 53.53 10 THR B N 1
ATOM 1458 C CA . THR B 1 10 ? -5.668 27.188 43.719 1 53.53 10 THR B CA 1
ATOM 1459 C C . THR B 1 10 ? -4.949 26.922 42.375 1 53.53 10 THR B C 1
ATOM 1461 O O . THR B 1 10 ? -4.863 27.797 41.531 1 53.53 10 THR B O 1
ATOM 1464 N N . ALA B 1 11 ? -4.055 25.984 42.375 1 51.47 11 ALA B N 1
ATOM 1465 C CA . ALA B 1 11 ? -3.447 25.469 41.156 1 51.47 11 ALA B CA 1
ATOM 1466 C C . ALA B 1 11 ? -4.504 24.891 40.219 1 51.47 11 ALA B C 1
ATOM 1468 O O . ALA B 1 11 ? -5.16 23.906 40.562 1 51.47 11 ALA B O 1
ATOM 1469 N N . LEU B 1 12 ? -4.941 25.578 39.219 1 51.72 12 LEU B N 1
ATOM 1470 C CA . LEU B 1 12 ? -5.77 25.047 38.156 1 51.72 12 LEU B CA 1
ATOM 1471 C C . LEU B 1 12 ? -5.043 23.906 37.438 1 51.72 12 LEU B C 1
ATOM 1473 O O . LEU B 1 12 ? -4.023 24.141 36.781 1 51.72 12 LEU B O 1
ATOM 1477 N N . CYS B 1 13 ? -5.258 22.688 37.938 1 44.88 13 CYS B N 1
ATOM 1478 C CA . CYS B 1 13 ? -4.816 21.547 37.156 1 44.88 13 CYS B CA 1
ATOM 1479 C C . CYS B 1 13 ? -5.453 21.547 35.75 1 44.88 13 CYS B C 1
ATOM 1481 O O . CYS B 1 13 ? -6.66 21.344 35.625 1 44.88 13 CYS B O 1
ATOM 1483 N N . LEU B 1 14 ? -4.91 22.266 34.844 1 42.72 14 LEU B N 1
ATOM 1484 C CA . LEU B 1 14 ? -5.336 22.047 33.469 1 42.72 14 LEU B CA 1
ATOM 1485 C C . LEU B 1 14 ? -5.305 20.562 33.125 1 42.72 14 LEU B C 1
ATOM 1487 O O . LEU B 1 14 ? -4.23 19.953 33.031 1 42.72 14 LEU B O 1
ATOM 1491 N N . SER B 1 15 ? -6.289 19.891 33.531 1 41.53 15 SER B N 1
ATOM 1492 C CA . SER B 1 15 ? -6.418 18.547 32.969 1 41.53 15 SER B CA 1
ATOM 1493 C C . SER B 1 15 ? -6.273 18.562 31.453 1 41.53 15 SER B C 1
ATOM 1495 O O . SER B 1 15 ? -7.055 19.219 30.766 1 41.53 15 SER B O 1
ATOM 1497 N N . ALA B 1 16 ? -5.094 18.516 30.969 1 41.25 16 ALA B N 1
ATOM 1498 C CA . ALA B 1 16 ? -5.023 18.188 29.547 1 41.25 16 ALA B CA 1
ATOM 1499 C C . ALA B 1 16 ? -6.008 17.078 29.188 1 41.25 16 ALA B C 1
ATOM 1501 O O . ALA B 1 16 ? -5.93 15.969 29.734 1 41.25 16 ALA B O 1
ATOM 1502 N N . THR B 1 17 ? -7.293 17.344 28.969 1 43.19 17 THR B N 1
ATOM 1503 C CA . THR B 1 17 ? -8.156 16.312 28.406 1 43.19 17 THR B CA 1
ATOM 1504 C C . THR B 1 17 ? -7.41 15.508 27.344 1 43.19 17 THR B C 1
ATOM 1506 O O . THR B 1 17 ? -6.91 16.062 26.359 1 43.19 17 THR B O 1
ATOM 1509 N N . ALA B 1 18 ? -6.691 14.57 27.859 1 44.38 18 ALA B N 1
ATOM 1510 C CA . ALA B 1 18 ? -6.191 13.617 26.875 1 44.38 18 ALA B CA 1
ATOM 1511 C C . ALA B 1 18 ? -7.238 13.344 25.797 1 44.38 18 ALA B C 1
ATOM 1513 O O . ALA B 1 18 ? -8.375 12.977 26.109 1 44.38 18 ALA B O 1
ATOM 1514 N N . ALA B 1 19 ? -7.273 14.117 24.672 1 50.44 19 ALA B N 1
ATOM 1515 C CA . ALA B 1 19 ? -8.156 13.75 23.578 1 50.44 19 ALA B CA 1
ATOM 1516 C C . ALA B 1 19 ? -8.391 12.242 23.531 1 50.44 19 ALA B C 1
ATOM 1518 O O . ALA B 1 19 ? -7.438 11.461 23.641 1 50.44 19 ALA B O 1
ATOM 1519 N N . ALA B 1 20 ? -9.555 11.68 23.828 1 57.28 20 ALA B N 1
ATOM 1520 C CA . ALA B 1 20 ? -9.953 10.273 23.812 1 57.28 20 ALA B CA 1
ATOM 1521 C C . ALA B 1 20 ? -9.516 9.594 22.516 1 57.28 20 ALA B C 1
ATOM 1523 O O . ALA B 1 20 ? -9.656 10.164 21.438 1 57.28 20 ALA B O 1
ATOM 1524 N N . ASN B 1 21 ? -8.555 8.578 22.672 1 66.88 21 ASN B N 1
ATOM 1525 C CA . ASN B 1 21 ? -8.211 7.703 21.547 1 66.88 21 ASN B CA 1
ATOM 1526 C C . ASN B 1 21 ? -9.453 7.113 20.891 1 66.88 21 ASN B C 1
ATOM 1528 O O . ASN B 1 21 ? -10.133 6.277 21.484 1 66.88 21 ASN B O 1
ATOM 1532 N N . THR B 1 22 ? -9.883 7.875 19.766 1 88.19 22 THR B N 1
ATOM 1533 C CA . THR B 1 22 ? -11.023 7.391 19 1 88.19 22 THR B CA 1
ATOM 1534 C C . THR B 1 22 ? -10.609 7.035 17.562 1 88.19 22 THR B C 1
ATOM 1536 O O . THR B 1 22 ? -9.578 7.512 17.078 1 88.19 22 THR B O 1
ATOM 1539 N N . ASN B 1 23 ? -11.32 6.027 17 1 96.06 23 ASN B N 1
ATOM 1540 C CA . ASN B 1 23 ? -11.117 5.715 15.586 1 96.06 23 ASN B CA 1
ATOM 1541 C C . ASN B 1 23 ? -11.391 6.926 14.703 1 96.06 23 ASN B C 1
ATOM 1543 O O . ASN B 1 23 ? -12.352 7.664 14.93 1 96.06 23 ASN B O 1
ATOM 1547 N N . ALA B 1 24 ? -10.5 7.168 13.781 1 98.06 24 ALA B N 1
ATOM 1548 C CA . ALA B 1 24 ? -10.781 8.203 12.781 1 98.06 24 ALA B CA 1
ATOM 1549 C C . ALA B 1 24 ? -12.039 7.871 11.984 1 98.06 24 ALA B C 1
ATOM 1551 O O . ALA B 1 24 ? -12.188 6.758 11.477 1 98.06 24 ALA B O 1
ATOM 1552 N N . PRO B 1 25 ? -12.945 8.812 11.875 1 97.81 25 PRO B N 1
ATOM 1553 C CA . PRO B 1 25 ? -14.109 8.562 11.016 1 97.81 25 PRO B CA 1
ATOM 1554 C C . PRO B 1 25 ? -13.766 8.617 9.523 1 97.81 25 PRO B C 1
ATOM 1556 O O . PRO B 1 25 ? -12.852 9.344 9.125 1 97.81 25 PRO B O 1
ATOM 1559 N N . VAL B 1 26 ? -14.523 7.816 8.75 1 98.06 26 VAL B N 1
ATOM 1560 C CA . VAL B 1 26 ? -14.438 7.965 7.301 1 98.06 26 VAL B CA 1
ATOM 1561 C C . VAL B 1 26 ? -14.898 9.367 6.895 1 98.06 26 VAL B C 1
ATOM 1563 O O . VAL B 1 26 ? -15.938 9.844 7.355 1 98.06 26 VAL B O 1
ATOM 1566 N N . VAL B 1 27 ? -14.109 10.031 6.074 1 98.75 27 VAL B N 1
ATOM 1567 C CA . VAL B 1 27 ? -14.461 11.375 5.625 1 98.75 27 VAL B CA 1
ATOM 1568 C C . VAL B 1 27 ? -15.352 11.289 4.387 1 98.75 27 VAL B C 1
ATOM 1570 O O . VAL B 1 27 ? -14.984 10.664 3.391 1 98.75 27 VAL B O 1
ATOM 1573 N N . THR B 1 28 ? -16.562 11.961 4.398 1 98.31 28 THR B N 1
ATOM 1574 C CA . THR B 1 28 ? -17.547 11.75 3.342 1 98.31 28 THR B CA 1
ATOM 1575 C C . THR B 1 28 ? -17.906 13.062 2.66 1 98.31 28 THR B C 1
ATOM 1577 O O . THR B 1 28 ? -18.859 13.125 1.88 1 98.31 28 THR B O 1
ATOM 1580 N N . ASP B 1 29 ? -17.156 14.109 2.945 1 98.5 29 ASP B N 1
ATOM 1581 C CA . ASP B 1 29 ? -17.578 15.422 2.461 1 98.5 29 ASP B CA 1
ATOM 1582 C C . ASP B 1 29 ? -16.406 16.188 1.854 1 98.5 29 ASP B C 1
ATOM 1584 O O . ASP B 1 29 ? -16.375 17.422 1.927 1 98.5 29 ASP B O 1
ATOM 1588 N N . ASN B 1 30 ? -15.438 15.438 1.335 1 98.81 30 ASN B N 1
ATOM 1589 C CA . ASN B 1 30 ? -14.32 16.125 0.702 1 98.81 30 ASN B CA 1
ATOM 1590 C C . ASN B 1 30 ? -14.781 16.984 -0.475 1 98.81 30 ASN B C 1
ATOM 1592 O O . ASN B 1 30 ? -15.766 16.656 -1.143 1 98.81 30 ASN B O 1
ATOM 1596 N N . GLU B 1 31 ? -14.086 18.047 -0.662 1 98.44 31 GLU B N 1
ATOM 1597 C CA . GLU B 1 31 ? -14.398 18.969 -1.745 1 98.44 31 GLU B CA 1
ATOM 1598 C C . GLU B 1 31 ? -13.602 18.625 -3.006 1 98.44 31 GLU B C 1
ATOM 1600 O O . GLU B 1 31 ? -12.68 17.812 -2.963 1 98.44 31 GLU B O 1
ATOM 1605 N N . ASP B 1 32 ? -14.039 19.234 -4.164 1 98.38 32 ASP B N 1
ATOM 1606 C CA . ASP B 1 32 ? -13.359 19.016 -5.438 1 98.38 32 ASP B CA 1
ATOM 1607 C C . ASP B 1 32 ? -12.117 19.891 -5.555 1 98.38 32 ASP B C 1
ATOM 1609 O O . ASP B 1 32 ? -12.07 20.812 -6.387 1 98.38 32 ASP B O 1
ATOM 1613 N N . VAL B 1 33 ? -11.133 19.641 -4.734 1 98.38 33 VAL B N 1
ATOM 1614 C CA . VAL B 1 33 ? -9.875 20.391 -4.723 1 98.38 33 VAL B CA 1
ATOM 1615 C C . VAL B 1 33 ? -8.703 19.406 -4.734 1 98.38 33 VAL B C 1
ATOM 1617 O O . VAL B 1 33 ? -8.812 18.281 -4.234 1 98.38 33 VAL B O 1
ATOM 1620 N N . LEU B 1 34 ? -7.625 19.844 -5.363 1 98.44 34 LEU B N 1
ATOM 1621 C CA . LEU B 1 34 ? -6.402 19.062 -5.516 1 98.44 34 LEU B CA 1
ATOM 1622 C C . LEU B 1 34 ? -5.266 19.672 -4.703 1 98.44 34 LEU B C 1
ATOM 1624 O O . LEU B 1 34 ? -5.043 20.891 -4.75 1 98.44 34 LEU B O 1
ATOM 1628 N N . TYR B 1 35 ? -4.598 18.812 -3.914 1 98.88 35 TYR B N 1
ATOM 1629 C CA . TYR B 1 35 ? -3.436 19.266 -3.16 1 98.88 35 TYR B CA 1
ATOM 1630 C C . TYR B 1 35 ? -2.166 18.578 -3.646 1 98.88 35 TYR B C 1
ATOM 1632 O O . TYR B 1 35 ? -2.213 17.438 -4.121 1 98.88 35 TYR B O 1
ATOM 1640 N N . TYR B 1 36 ? -1.078 19.312 -3.516 1 98.88 36 TYR B N 1
ATOM 1641 C CA . TYR B 1 36 ? 0.229 18.844 -3.963 1 98.88 36 TYR B CA 1
ATOM 1642 C C . TYR B 1 36 ? 1.317 19.234 -2.971 1 98.88 36 TYR B C 1
ATOM 1644 O O . TYR B 1 36 ? 1.339 20.359 -2.482 1 98.88 36 TYR B O 1
ATOM 1652 N N . ALA B 1 37 ? 2.172 18.281 -2.613 1 98.94 37 ALA B N 1
ATOM 1653 C CA . ALA B 1 37 ? 3.354 18.562 -1.802 1 98.94 37 ALA B CA 1
ATOM 1654 C C . ALA B 1 37 ? 4.617 18.031 -2.473 1 98.94 37 ALA B C 1
ATOM 1656 O O . ALA B 1 37 ? 4.699 16.859 -2.826 1 98.94 37 ALA B O 1
ATOM 1657 N N . GLN B 1 38 ? 5.578 18.859 -2.619 1 98.81 38 GLN B N 1
ATOM 1658 C CA . GLN B 1 38 ? 6.898 18.531 -3.145 1 98.81 38 GLN B CA 1
ATOM 1659 C C . GLN B 1 38 ? 7.961 18.609 -2.055 1 98.81 38 GLN B C 1
ATOM 1661 O O . GLN B 1 38 ? 8.047 19.609 -1.338 1 98.81 38 GLN B O 1
ATOM 1666 N N . LEU B 1 39 ? 8.758 17.547 -1.973 1 98.88 39 LEU B N 1
ATOM 1667 C CA . LEU B 1 39 ? 9.867 17.609 -1.025 1 98.88 39 LEU B CA 1
ATOM 1668 C C . LEU B 1 39 ? 10.883 18.672 -1.442 1 98.88 39 LEU B C 1
ATOM 1670 O O . LEU B 1 39 ? 11.234 18.766 -2.619 1 98.88 39 LEU B O 1
ATOM 1674 N N . GLN B 1 40 ? 11.328 19.375 -0.46 1 98.56 40 GLN B N 1
ATOM 1675 C CA . GLN B 1 40 ? 12.414 20.312 -0.706 1 98.56 40 GLN B CA 1
ATOM 1676 C C . GLN B 1 40 ? 13.766 19.609 -0.709 1 98.56 40 GLN B C 1
ATOM 1678 O O . GLN B 1 40 ? 14.031 18.75 0.141 1 98.56 40 GLN B O 1
ATOM 1683 N N . PRO B 1 41 ? 14.547 20 -1.72 1 96.94 41 PRO B N 1
ATOM 1684 C CA . PRO B 1 41 ? 15.883 19.406 -1.694 1 96.94 41 PRO B CA 1
ATOM 1685 C C . PRO B 1 41 ? 16.656 19.734 -0.421 1 96.94 41 PRO B C 1
ATOM 1687 O O . PRO B 1 41 ? 16.562 20.859 0.086 1 96.94 41 PRO B O 1
ATOM 1690 N N . LYS B 1 42 ? 17.312 18.75 0.111 1 96.88 42 LYS B N 1
ATOM 1691 C CA . LYS B 1 42 ? 18.188 18.891 1.269 1 96.88 42 LYS B CA 1
ATOM 1692 C C . LYS B 1 42 ? 19.609 18.422 0.955 1 96.88 42 LYS B C 1
ATOM 1694 O O . LYS B 1 42 ? 19.797 17.516 0.137 1 96.88 42 LYS B O 1
ATOM 1699 N N . ASP B 1 43 ? 20.594 18.906 1.678 1 94.38 43 ASP B N 1
ATOM 1700 C CA . ASP B 1 43 ? 21.984 18.578 1.414 1 94.38 43 ASP B CA 1
ATOM 1701 C C . ASP B 1 43 ? 22.344 17.203 1.97 1 94.38 43 ASP B C 1
ATOM 1703 O O . ASP B 1 43 ? 23.25 16.531 1.448 1 94.38 43 ASP B O 1
ATOM 1707 N N . ASN B 1 44 ? 21.641 16.797 2.922 1 94.25 44 ASN B N 1
ATOM 1708 C CA . ASN B 1 44 ? 22.062 15.602 3.643 1 94.25 44 ASN B CA 1
ATOM 1709 C C . ASN B 1 44 ? 21.297 14.367 3.168 1 94.25 44 ASN B C 1
ATOM 1711 O O . ASN B 1 44 ? 21.328 13.328 3.818 1 94.25 44 ASN B O 1
ATOM 1715 N N . THR B 1 45 ? 20.562 14.539 2.123 1 97.06 45 THR B N 1
ATOM 1716 C CA . THR B 1 45 ? 19.828 13.391 1.604 1 97.06 45 THR B CA 1
ATOM 1717 C C . THR B 1 45 ? 19.703 13.477 0.085 1 97.06 45 THR B C 1
ATOM 1719 O O . THR B 1 45 ? 19.703 14.57 -0.482 1 97.06 45 THR B O 1
ATOM 1722 N N . THR B 1 46 ? 19.516 12.312 -0.578 1 97.62 46 THR B N 1
ATOM 1723 C CA . THR B 1 46 ? 19.266 12.258 -2.016 1 97.62 46 THR B CA 1
ATOM 1724 C C . THR B 1 46 ? 17.781 12.078 -2.303 1 97.62 46 THR B C 1
ATOM 1726 O O . THR B 1 46 ? 17.359 12.148 -3.459 1 97.62 46 THR B O 1
ATOM 1729 N N . VAL B 1 47 ? 16.984 11.945 -1.255 1 98.31 47 VAL B N 1
ATOM 1730 C CA . VAL B 1 47 ? 15.57 11.617 -1.422 1 98.31 47 VAL B CA 1
ATOM 1731 C C . VAL B 1 47 ? 14.828 12.805 -2.021 1 98.31 47 VAL B C 1
ATOM 1733 O O . VAL B 1 47 ? 14.977 13.938 -1.553 1 98.31 47 VAL B O 1
ATOM 1736 N N . ARG B 1 48 ? 14.125 12.531 -3.088 1 98.62 48 ARG B N 1
ATOM 1737 C CA . ARG B 1 48 ? 13.195 13.453 -3.744 1 98.62 48 ARG B CA 1
ATOM 1738 C C . ARG B 1 48 ? 11.812 12.82 -3.879 1 98.62 48 ARG B C 1
ATOM 1740 O O . ARG B 1 48 ? 11.648 11.617 -3.695 1 98.62 48 ARG B O 1
ATOM 1747 N N . GLY B 1 49 ? 10.836 13.742 -4.152 1 98.88 49 GLY B N 1
ATOM 1748 C CA . GLY B 1 49 ? 9.516 13.164 -4.367 1 98.88 49 GLY B CA 1
ATOM 1749 C C . GLY B 1 49 ? 8.391 14.148 -4.133 1 98.88 49 GLY B C 1
ATOM 1750 O O . GLY B 1 49 ? 8.633 15.32 -3.854 1 98.88 49 GLY B O 1
ATOM 1751 N N . SER B 1 50 ? 7.258 13.633 -4.344 1 98.94 50 SER B N 1
ATOM 1752 C CA . SER B 1 50 ? 6.035 14.414 -4.188 1 98.94 50 SER B CA 1
ATOM 1753 C C . SER B 1 50 ? 4.836 13.516 -3.916 1 98.94 50 SER B C 1
ATOM 1755 O O . SER B 1 50 ? 4.891 12.305 -4.16 1 98.94 50 SER B O 1
ATOM 1757 N N . VAL B 1 51 ? 3.846 14.117 -3.322 1 98.94 51 VAL B N 1
ATOM 1758 C CA . VAL B 1 51 ? 2.541 13.484 -3.139 1 98.94 51 VAL B CA 1
ATOM 1759 C C . VAL B 1 51 ? 1.446 14.398 -3.689 1 98.94 51 VAL B C 1
ATOM 1761 O O . VAL B 1 51 ? 1.419 15.594 -3.395 1 98.94 51 VAL B O 1
ATOM 1764 N N . THR B 1 52 ? 0.623 13.844 -4.543 1 98.94 52 THR B N 1
ATOM 1765 C CA . THR B 1 52 ? -0.597 14.5 -5 1 98.94 52 THR B CA 1
ATOM 1766 C C . THR B 1 52 ? -1.83 13.828 -4.406 1 98.94 52 THR B C 1
ATOM 1768 O O . THR B 1 52 ? -1.922 12.602 -4.383 1 98.94 52 THR B O 1
ATOM 1771 N N . ILE B 1 53 ? -2.732 14.617 -3.902 1 98.94 53 ILE B N 1
ATOM 1772 C CA . ILE B 1 53 ? -3.963 14.086 -3.322 1 98.94 53 ILE B CA 1
ATOM 1773 C C . ILE B 1 53 ? -5.168 14.633 -4.086 1 98.94 53 ILE B C 1
ATOM 1775 O O . ILE B 1 53 ? -5.414 15.844 -4.086 1 98.94 53 ILE B O 1
ATOM 1779 N N . PHE B 1 54 ? -5.863 13.727 -4.68 1 98.81 54 PHE B N 1
ATOM 1780 C CA . PHE B 1 54 ? -7 14.047 -5.539 1 98.81 54 PHE B CA 1
ATOM 1781 C C . PHE B 1 54 ? -8.312 13.844 -4.793 1 98.81 54 PHE B C 1
ATOM 1783 O O . PHE B 1 54 ? -8.445 12.906 -4 1 98.81 54 PHE B O 1
ATOM 1790 N N . PRO B 1 55 ? -9.258 14.766 -5.137 1 98.06 55 PRO B N 1
ATOM 1791 C CA . PRO B 1 55 ? -10.617 14.406 -4.715 1 98.06 55 PRO B CA 1
ATOM 1792 C C . PRO B 1 55 ? -11.164 13.195 -5.469 1 98.06 55 PRO B C 1
ATOM 1794 O O . PRO B 1 55 ? -10.664 12.859 -6.547 1 98.06 55 PRO B O 1
ATOM 1797 N N . ARG B 1 56 ? -12.094 12.539 -4.848 1 98.06 56 ARG B N 1
ATOM 1798 C CA . ARG B 1 56 ? -12.805 11.453 -5.52 1 98.06 56 ARG B CA 1
ATOM 1799 C C . ARG B 1 56 ? -14.219 11.875 -5.906 1 98.06 56 ARG B C 1
ATOM 1801 O O . ARG B 1 56 ? -14.844 12.68 -5.211 1 98.06 56 ARG B O 1
ATOM 1808 N N . PRO B 1 57 ? -14.734 11.266 -7 1 96.94 57 PRO B N 1
ATOM 1809 C CA . PRO B 1 57 ? -16.094 11.641 -7.422 1 96.94 57 PRO B CA 1
ATOM 1810 C C . PRO B 1 57 ? -17.141 11.391 -6.34 1 96.94 57 PRO B C 1
ATOM 1812 O O . PRO B 1 57 ? -18.141 12.102 -6.273 1 96.94 57 PRO B O 1
ATOM 1815 N N . SER B 1 58 ? -16.969 10.477 -5.438 1 96.31 58 SER B N 1
ATOM 1816 C CA . SER B 1 58 ? -17.922 10.133 -4.391 1 96.31 58 SER B CA 1
ATOM 1817 C C . SER B 1 58 ? -17.828 11.094 -3.211 1 96.31 58 SER B C 1
ATOM 1819 O O . SER B 1 58 ? -18.688 11.102 -2.334 1 96.31 58 SER B O 1
ATOM 1821 N N . ASP B 1 59 ? -16.719 11.891 -3.109 1 98 59 ASP B N 1
ATOM 1822 C CA . ASP B 1 59 ? -16.391 12.789 -2.01 1 98 59 ASP B CA 1
ATOM 1823 C C . ASP B 1 59 ? -15.984 12.008 -0.763 1 98 59 ASP B C 1
ATOM 1825 O O . ASP B 1 59 ? -15.68 12.602 0.274 1 98 59 ASP B O 1
ATOM 1829 N N . VAL B 1 60 ? -16.031 10.617 -0.925 1 98.5 60 VAL B N 1
ATOM 1830 C CA . VAL B 1 60 ? -15.633 9.75 0.18 1 98.5 60 VAL B CA 1
ATOM 1831 C C . VAL B 1 60 ? -14.141 9.438 0.077 1 98.5 60 VAL B C 1
ATOM 1833 O O . VAL B 1 60 ? -13.688 8.891 -0.928 1 98.5 60 VAL B O 1
ATOM 1836 N N . GLY B 1 61 ? -13.406 9.781 1.103 1 98.62 61 GLY B N 1
ATOM 1837 C CA . GLY B 1 61 ? -11.961 9.602 1.049 1 98.62 61 GLY B CA 1
ATOM 1838 C C . GLY B 1 61 ? -11.297 10.438 -0.031 1 98.62 61 GLY B C 1
ATOM 1839 O O . GLY B 1 61 ? -11.945 11.266 -0.668 1 98.62 61 GLY B O 1
ATOM 1840 N N . VAL B 1 62 ? -9.969 10.281 -0.179 1 98.94 62 VAL B N 1
ATOM 1841 C CA . VAL B 1 62 ? -9.172 10.953 -1.201 1 98.94 62 VAL B CA 1
ATOM 1842 C C . VAL B 1 62 ? -8.25 9.953 -1.884 1 98.94 62 VAL B C 1
ATOM 1844 O O . VAL B 1 62 ? -7.938 8.898 -1.317 1 98.94 62 VAL B O 1
ATOM 1847 N N . LEU B 1 63 ? -7.922 10.242 -3.102 1 98.94 63 LEU B N 1
ATOM 1848 C CA . LEU B 1 63 ? -6.941 9.453 -3.834 1 98.94 63 LEU B CA 1
ATOM 1849 C C . LEU B 1 63 ? -5.543 10.039 -3.674 1 98.94 63 LEU B C 1
ATOM 1851 O O . LEU B 1 63 ? -5.305 11.195 -4.02 1 98.94 63 LEU B O 1
ATOM 1855 N N . VAL B 1 64 ? -4.617 9.219 -3.152 1 99 64 VAL B N 1
ATOM 1856 C CA . VAL B 1 64 ? -3.242 9.641 -2.908 1 99 64 VAL B CA 1
ATOM 1857 C C . VAL B 1 64 ? -2.318 9.031 -3.959 1 99 64 VAL B C 1
ATOM 1859 O O . VAL B 1 64 ? -2.336 7.816 -4.18 1 99 64 VAL B O 1
ATOM 1862 N N . SER B 1 65 ? -1.602 9.812 -4.617 1 98.94 65 SER B N 1
ATOM 1863 C CA . SER B 1 65 ? -0.541 9.398 -5.527 1 98.94 65 SER B CA 1
ATOM 1864 C C . SER B 1 65 ? 0.827 9.852 -5.027 1 98.94 65 SER B C 1
ATOM 1866 O O . SER B 1 65 ? 1.09 11.047 -4.918 1 98.94 65 SER B O 1
ATOM 1868 N N . ALA B 1 66 ? 1.679 8.891 -4.715 1 98.94 66 ALA B N 1
ATOM 1869 C CA . ALA B 1 66 ? 2.998 9.188 -4.164 1 98.94 66 ALA B CA 1
ATOM 1870 C C . ALA B 1 66 ? 4.105 8.742 -5.117 1 98.94 66 ALA B C 1
ATOM 1872 O O . ALA B 1 66 ? 4.016 7.676 -5.723 1 98.94 66 ALA B O 1
ATOM 1873 N N . HIS B 1 67 ? 5.062 9.57 -5.297 1 98.94 67 HIS B N 1
ATOM 1874 C CA . HIS B 1 67 ? 6.223 9.312 -6.145 1 98.94 67 HIS B CA 1
ATOM 1875 C C . HIS B 1 67 ? 7.508 9.773 -5.473 1 98.94 67 HIS B C 1
ATOM 1877 O O . HIS B 1 67 ? 7.668 10.961 -5.172 1 98.94 67 HIS B O 1
ATOM 1883 N N . PHE B 1 68 ? 8.484 8.836 -5.207 1 98.88 68 PHE B N 1
ATOM 1884 C CA . PHE B 1 68 ? 9.75 9.156 -4.566 1 98.88 68 PHE B CA 1
ATOM 1885 C C . PHE B 1 68 ? 10.922 8.562 -5.348 1 98.88 68 PHE B C 1
ATOM 1887 O O . PHE B 1 68 ? 10.805 7.477 -5.922 1 98.88 68 PHE B O 1
ATOM 1894 N N . TRP B 1 69 ? 11.984 9.242 -5.359 1 98.31 69 TRP B N 1
ATOM 1895 C CA . TRP B 1 69 ? 13.203 8.766 -6.008 1 98.31 69 TRP B CA 1
ATOM 1896 C C . TRP B 1 69 ? 14.438 9.234 -5.25 1 98.31 69 TRP B C 1
ATOM 1898 O O . TRP B 1 69 ? 14.328 9.93 -4.238 1 98.31 69 TRP B O 1
ATOM 1908 N N . GLY B 1 70 ? 15.586 8.758 -5.664 1 97.94 70 GLY B N 1
ATOM 1909 C CA . GLY B 1 70 ? 16.797 9.039 -4.902 1 97.94 70 GLY B CA 1
ATOM 1910 C C . GLY B 1 70 ? 16.844 8.312 -3.572 1 97.94 70 GLY B C 1
ATOM 1911 O O . GLY B 1 70 ? 17.406 8.828 -2.602 1 97.94 70 GLY B O 1
ATOM 1912 N N . ILE B 1 71 ? 16.188 7.18 -3.502 1 97.12 71 ILE B N 1
ATOM 1913 C CA . ILE B 1 71 ? 16.141 6.375 -2.289 1 97.12 71 ILE B CA 1
ATOM 1914 C C . ILE B 1 71 ? 17.5 5.75 -2.02 1 97.12 71 ILE B C 1
ATOM 1916 O O . ILE B 1 71 ? 18.109 5.156 -2.914 1 97.12 71 ILE B O 1
ATOM 1920 N N . PRO B 1 72 ? 18 5.887 -0.786 1 93.94 72 PRO B N 1
ATOM 1921 C CA . PRO B 1 72 ? 19.328 5.332 -0.484 1 93.94 72 PRO B CA 1
ATOM 1922 C C . PRO B 1 72 ? 19.406 3.826 -0.714 1 93.94 72 PRO B C 1
ATOM 1924 O O . PRO B 1 72 ? 18.438 3.107 -0.447 1 93.94 72 PRO B O 1
ATOM 1927 N N . ASP B 1 73 ? 20.562 3.381 -1.12 1 89.25 73 ASP B N 1
ATOM 1928 C CA . ASP B 1 73 ? 20.781 1.973 -1.432 1 89.25 73 ASP B CA 1
ATOM 1929 C C . ASP B 1 73 ? 21.281 1.21 -0.203 1 89.25 73 ASP B C 1
ATOM 1931 O O . ASP B 1 73 ? 22.422 0.754 -0.164 1 89.25 73 ASP B O 1
ATOM 1935 N N . ASN B 1 74 ? 20.484 1.028 0.767 1 88.19 74 ASN B N 1
ATOM 1936 C CA . ASN B 1 74 ? 20.875 0.329 1.989 1 88.19 74 ASN B CA 1
ATOM 1937 C C . ASN B 1 74 ? 19.828 -0.704 2.396 1 88.19 74 ASN B C 1
ATOM 1939 O O . ASN B 1 74 ? 19.828 -1.18 3.533 1 88.19 74 ASN B O 1
ATOM 1943 N N . GLU B 1 75 ? 18.859 -0.967 1.548 1 88.25 75 GLU B N 1
ATOM 1944 C CA . GLU B 1 75 ? 17.812 -1.976 1.668 1 88.25 75 GLU B CA 1
ATOM 1945 C C . GLU B 1 75 ? 16.844 -1.629 2.793 1 88.25 75 GLU B C 1
ATOM 1947 O O . GLU B 1 75 ? 16 -2.455 3.178 1 88.25 75 GLU B O 1
ATOM 1952 N N . GLN B 1 76 ? 16.984 -0.419 3.262 1 94.19 76 GLN B N 1
ATOM 1953 C CA . GLN B 1 76 ? 16.062 0.011 4.316 1 94.19 76 GLN B CA 1
ATOM 1954 C C . GLN B 1 76 ? 14.883 0.786 3.736 1 94.19 76 GLN B C 1
ATOM 1956 O O . GLN B 1 76 ? 15.039 1.531 2.768 1 94.19 76 GLN B O 1
ATOM 1961 N N . GLN B 1 77 ? 13.766 0.574 4.414 1 97.69 77 GLN B N 1
ATOM 1962 C CA . GLN B 1 77 ? 12.578 1.31 4.008 1 97.69 77 GLN B CA 1
ATOM 1963 C C . GLN B 1 77 ? 12.617 2.75 4.512 1 97.69 77 GLN B C 1
ATOM 1965 O O . GLN B 1 77 ? 13.305 3.049 5.492 1 97.69 77 GLN B O 1
ATOM 1970 N N . LEU B 1 78 ? 12.016 3.707 3.791 1 98.62 78 LEU B N 1
ATOM 1971 C CA . LEU B 1 78 ? 11.648 5.016 4.312 1 98.62 78 LEU B CA 1
ATOM 1972 C C . LEU B 1 78 ? 10.156 5.07 4.637 1 98.62 78 LEU B C 1
ATOM 1974 O O . LEU B 1 78 ? 9.391 4.219 4.184 1 98.62 78 LEU B O 1
ATOM 1978 N N . VAL B 1 79 ? 9.82 5.988 5.492 1 98.75 79 VAL B N 1
ATOM 1979 C CA . VAL B 1 79 ? 8.406 6.199 5.781 1 98.75 79 VAL B CA 1
ATOM 1980 C C . VAL B 1 79 ? 8.047 7.664 5.562 1 98.75 79 VAL B C 1
ATOM 1982 O O . VAL B 1 79 ? 8.906 8.539 5.645 1 98.75 79 VAL B O 1
ATOM 1985 N N . TYR B 1 80 ? 6.801 7.938 5.199 1 98.94 80 TYR B N 1
ATOM 1986 C CA . TYR B 1 80 ? 6.336 9.297 4.934 1 98.94 80 TYR B CA 1
ATOM 1987 C C . TYR B 1 80 ? 4.996 9.555 5.613 1 98.94 80 TYR B C 1
ATOM 1989 O O . TYR B 1 80 ? 4.164 8.656 5.727 1 98.94 80 TYR B O 1
ATOM 1997 N N . HIS B 1 81 ? 4.805 10.766 6.094 1 98.94 81 HIS B N 1
ATOM 1998 C CA . HIS B 1 81 ? 3.664 11.148 6.918 1 98.94 81 HIS B CA 1
ATOM 1999 C C . HIS B 1 81 ? 3.234 12.586 6.629 1 98.94 81 HIS B C 1
ATOM 2001 O O . HIS B 1 81 ? 4 13.367 6.055 1 98.94 81 HIS B O 1
ATOM 2007 N N . ILE B 1 82 ? 1.989 12.844 7.02 1 99 82 ILE B N 1
ATOM 2008 C CA . ILE B 1 82 ? 1.542 14.227 7.145 1 99 82 ILE B CA 1
ATOM 2009 C C . ILE B 1 82 ? 1.713 14.695 8.586 1 99 82 ILE B C 1
ATOM 2011 O O . ILE B 1 82 ? 1.146 14.109 9.508 1 99 82 ILE B O 1
ATOM 2015 N N . HIS B 1 83 ? 2.492 15.711 8.758 1 98.94 83 HIS B N 1
ATOM 2016 C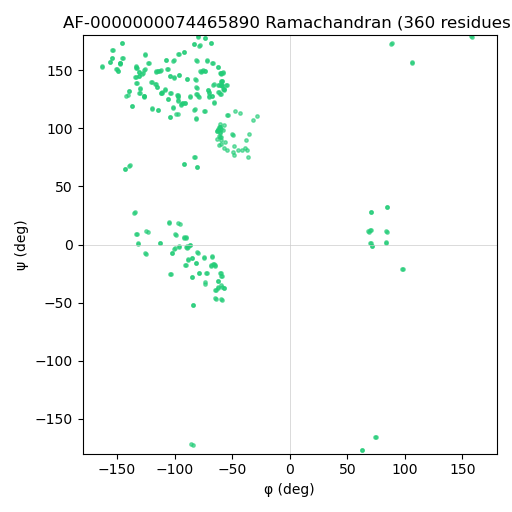 CA . HIS B 1 83 ? 2.734 16.281 10.086 1 98.94 83 HIS B CA 1
ATOM 2017 C C . HIS B 1 83 ? 1.821 17.469 10.352 1 98.94 83 HIS B C 1
ATOM 2019 O O . HIS B 1 83 ? 1.265 18.047 9.422 1 98.94 83 HIS B O 1
ATOM 2025 N N . GLN B 1 84 ? 1.737 17.828 11.578 1 98.56 84 GLN B N 1
ATOM 2026 C CA . GLN B 1 84 ? 0.638 18.672 12.031 1 98.56 84 GLN B CA 1
ATOM 2027 C C . GLN B 1 84 ? 0.989 20.156 11.898 1 98.56 84 GLN B C 1
ATOM 2029 O O . GLN B 1 84 ? 0.166 21.016 12.195 1 98.56 84 GLN B O 1
ATOM 2034 N N . LYS B 1 85 ? 2.201 20.469 11.43 1 98.81 85 LYS B N 1
ATOM 2035 C CA . LYS B 1 85 ? 2.6 21.844 11.172 1 98.81 85 LYS B CA 1
ATOM 2036 C C . LYS B 1 85 ? 3.27 21.969 9.805 1 98.81 85 LYS B C 1
ATOM 2038 O O . LYS B 1 85 ? 3.908 21.031 9.328 1 98.81 85 LYS B O 1
ATOM 2043 N N . PRO B 1 86 ? 3.15 23.156 9.203 1 98.88 86 PRO B N 1
ATOM 2044 C CA . PRO B 1 86 ? 3.855 23.375 7.941 1 98.88 86 PRO B CA 1
ATOM 2045 C C . PRO B 1 86 ? 5.367 23.5 8.117 1 98.88 86 PRO B C 1
ATOM 2047 O O . PRO B 1 86 ? 5.836 23.797 9.219 1 98.88 86 PRO B O 1
ATOM 2050 N N . VAL B 1 87 ? 6.047 23.266 7.047 1 98.88 87 VAL B N 1
ATOM 2051 C CA . VAL B 1 87 ? 7.477 23.547 7.008 1 98.88 87 VAL B CA 1
ATOM 2052 C C . VAL B 1 87 ? 7.703 25.062 7.074 1 98.88 87 VAL B C 1
ATOM 2054 O O . VAL B 1 87 ? 7.117 25.812 6.297 1 98.88 87 VAL B O 1
ATOM 2057 N N . PRO B 1 88 ? 8.531 25.5 8 1 98.62 88 PRO B N 1
ATOM 2058 C CA . PRO B 1 88 ? 8.805 26.938 8.047 1 98.62 88 PRO B CA 1
ATOM 2059 C C . PRO B 1 88 ? 9.711 27.391 6.914 1 98.62 88 PRO B C 1
ATOM 2061 O O . PRO B 1 88 ? 10.195 26.578 6.129 1 98.62 88 PRO B O 1
ATOM 2064 N N . LYS B 1 89 ? 9.938 28.672 6.902 1 97.69 89 LYS B N 1
ATOM 2065 C CA . LYS B 1 89 ? 10.695 29.312 5.828 1 97.69 89 LYS B CA 1
ATOM 2066 C C . LYS B 1 89 ? 12.125 28.781 5.777 1 97.69 89 LYS B C 1
ATOM 2068 O O . LYS B 1 89 ? 12.719 28.672 4.699 1 97.69 89 LYS B O 1
ATOM 2073 N N . ASP B 1 90 ? 12.719 28.391 6.863 1 97.62 90 ASP B N 1
ATOM 2074 C CA . ASP B 1 90 ? 14.109 27.938 6.891 1 97.62 90 ASP B CA 1
ATOM 2075 C C . ASP B 1 90 ? 14.219 26.5 6.41 1 97.62 90 ASP B C 1
ATOM 2077 O O . ASP B 1 90 ? 15.32 25.953 6.336 1 97.62 90 ASP B O 1
ATOM 2081 N N . GLY B 1 91 ? 13.094 25.812 6.184 1 98.06 91 GLY B N 1
ATOM 2082 C CA . GLY B 1 91 ? 13.094 24.484 5.598 1 98.06 91 GLY B CA 1
ATOM 2083 C C . GLY B 1 91 ? 13.32 23.375 6.613 1 98.06 91 GLY B C 1
ATOM 2084 O O . GLY B 1 91 ? 13.5 22.219 6.25 1 98.06 91 GLY B O 1
ATOM 2085 N N . ASN B 1 92 ? 13.258 23.719 7.938 1 98.38 92 ASN B N 1
ATOM 2086 C CA . ASN B 1 92 ? 13.562 22.734 8.977 1 98.38 92 ASN B CA 1
ATOM 2087 C C . ASN B 1 92 ? 12.445 21.719 9.141 1 98.38 92 ASN B C 1
ATOM 2089 O O . ASN B 1 92 ? 11.375 22.031 9.664 1 98.38 92 ASN B O 1
ATOM 2093 N N . CYS B 1 93 ? 12.719 20.531 8.852 1 98.75 93 CYS B N 1
ATOM 2094 C CA . CYS B 1 93 ? 11.711 19.469 8.914 1 98.75 93 CYS B CA 1
ATOM 2095 C C . CYS B 1 93 ? 11.367 19.125 10.359 1 98.75 93 CYS B C 1
ATOM 2097 O O . CYS B 1 93 ? 10.289 18.609 10.633 1 98.75 93 CYS B O 1
ATOM 2099 N N . TYR B 1 94 ? 12.195 19.359 11.25 1 98.44 94 TYR B N 1
ATOM 2100 C CA . TYR B 1 94 ? 11.969 19.016 12.648 1 98.44 94 TYR B CA 1
ATOM 2101 C C . TYR B 1 94 ? 10.977 19.969 13.289 1 98.44 94 TYR B C 1
ATOM 2103 O O . TYR B 1 94 ? 10.469 19.703 14.383 1 98.44 94 TYR B O 1
ATOM 2111 N N . SER B 1 95 ? 10.688 21.031 12.586 1 98.69 95 SER B N 1
ATOM 2112 C CA . SER B 1 95 ? 9.758 22.016 13.117 1 98.69 95 SER B CA 1
ATOM 2113 C C . SER B 1 95 ? 8.32 21.703 12.719 1 98.69 95 SER B C 1
ATOM 2115 O O . SER B 1 95 ? 7.402 22.453 13.047 1 98.69 95 SER B O 1
ATOM 2117 N N . THR B 1 96 ? 8.102 20.562 12.094 1 98.81 96 THR B N 1
ATOM 2118 C CA . THR B 1 96 ? 6.781 20.266 11.531 1 98.81 96 THR B CA 1
ATOM 2119 C C . THR B 1 96 ? 5.906 19.562 12.562 1 98.81 96 THR B C 1
ATOM 2121 O O . THR B 1 96 ? 4.758 19.219 12.281 1 98.81 96 THR B O 1
ATOM 2124 N N . GLY B 1 97 ? 6.426 19.281 13.734 1 98.31 97 GLY B N 1
ATOM 2125 C CA . GLY B 1 97 ? 5.652 18.625 14.781 1 98.31 97 GLY B CA 1
ATOM 2126 C C . GLY B 1 97 ? 5.418 17.156 14.516 1 98.31 97 GLY B C 1
ATOM 2127 O O . GLY B 1 97 ? 6.125 16.547 13.719 1 98.31 97 GLY B O 1
ATOM 2128 N N . ALA B 1 98 ? 4.449 16.594 15.312 1 97.75 98 ALA B N 1
ATOM 2129 C CA . ALA B 1 98 ? 4.098 15.172 15.203 1 97.75 98 ALA B CA 1
ATOM 2130 C C . ALA B 1 98 ? 3.17 14.93 14.023 1 97.75 98 ALA B C 1
ATOM 2132 O O . ALA B 1 98 ? 2.832 15.859 13.281 1 97.75 98 ALA B O 1
ATOM 2133 N N . HIS B 1 99 ? 2.812 13.703 13.82 1 98.62 99 HIS B N 1
ATOM 2134 C CA . HIS B 1 99 ? 1.828 13.375 12.797 1 98.62 99 HIS B CA 1
ATOM 2135 C C . HIS B 1 99 ? 0.512 14.102 13.039 1 98.62 99 HIS B C 1
ATOM 2137 O O . HIS B 1 99 ? 0.161 14.391 14.188 1 98.62 99 HIS B O 1
ATOM 2143 N N . LEU B 1 100 ? -0.19 14.438 11.945 1 98.88 100 LEU B N 1
ATOM 2144 C CA . LEU B 1 100 ? -1.598 14.797 12.07 1 98.88 100 LEU B CA 1
ATOM 2145 C C . LEU B 1 100 ? -2.381 13.711 12.789 1 98.88 100 LEU B C 1
ATOM 2147 O O . LEU B 1 100 ? -2.547 12.602 12.266 1 98.88 100 LEU B O 1
ATOM 2151 N N . ASP B 1 101 ? -2.857 14.031 14.062 1 98.38 101 ASP B N 1
ATOM 2152 C CA . ASP B 1 101 ? -3.508 13.031 14.906 1 98.38 101 ASP B CA 1
ATOM 2153 C C . ASP B 1 101 ? -4.656 13.648 15.695 1 98.38 101 ASP B C 1
ATOM 2155 O O . ASP B 1 101 ? -4.648 13.633 16.938 1 98.38 101 ASP B O 1
ATOM 2159 N N . PRO B 1 102 ? -5.668 14.078 14.922 1 98.19 102 PRO B N 1
ATOM 2160 C CA . PRO B 1 102 ? -6.754 14.781 15.609 1 98.19 102 PRO B CA 1
ATOM 2161 C C . PRO B 1 102 ? -7.559 13.859 16.531 1 98.19 102 PRO B C 1
ATOM 2163 O O . PRO B 1 102 ? -8.336 14.328 17.359 1 98.19 102 PRO B O 1
ATOM 2166 N N . TYR B 1 103 ? -7.344 12.531 16.438 1 97.69 103 TYR B N 1
ATOM 2167 C CA . TYR B 1 103 ? -8.188 11.633 17.203 1 97.69 103 TYR B CA 1
ATOM 2168 C C . TYR B 1 103 ? -7.395 10.93 18.297 1 97.69 103 TYR B C 1
ATOM 2170 O O . TYR B 1 103 ? -7.875 9.977 18.906 1 97.69 103 TYR B O 1
ATOM 2178 N N . GLY B 1 104 ? -6.141 11.25 18.391 1 96.38 104 GLY B N 1
ATOM 2179 C CA . GLY B 1 104 ? -5.395 11.047 19.625 1 96.38 104 GLY B CA 1
ATOM 2180 C C . GLY B 1 104 ? -4.836 9.648 19.766 1 96.38 104 GLY B C 1
ATOM 2181 O O . GLY B 1 104 ? -4.766 9.109 20.875 1 96.38 104 GLY B O 1
ATOM 2182 N N . ARG B 1 105 ? -4.484 9 18.703 1 95.19 105 ARG B N 1
ATOM 2183 C CA . ARG B 1 105 ? -3.834 7.703 18.844 1 95.19 105 ARG B CA 1
ATOM 2184 C C . ARG B 1 105 ? -2.543 7.82 19.641 1 95.19 105 ARG B C 1
ATOM 2186 O O . ARG B 1 105 ? -2.266 6.984 20.516 1 95.19 105 ARG B O 1
ATOM 2193 N N . GLY B 1 106 ? -1.738 8.82 19.266 1 93.62 106 GLY B N 1
ATOM 2194 C CA . GLY B 1 106 ? -0.448 9.023 19.906 1 93.62 106 GLY B CA 1
ATOM 2195 C C . GLY B 1 106 ? 0.673 8.234 19.25 1 93.62 106 GLY B C 1
ATOM 2196 O O . GLY B 1 106 ? 0.419 7.328 18.453 1 93.62 106 GLY B O 1
ATOM 2197 N N . ASP B 1 107 ? 1.938 8.5 19.688 1 89.81 107 ASP B N 1
ATOM 2198 C CA . ASP B 1 107 ? 3.123 7.953 19.031 1 89.81 107 ASP B CA 1
ATOM 2199 C C . ASP B 1 107 ? 3.514 6.602 19.641 1 89.81 107 ASP B C 1
ATOM 2201 O O . ASP B 1 107 ? 4.266 5.84 19.031 1 89.81 107 ASP B O 1
ATOM 2205 N N . ALA B 1 108 ? 3.045 6.371 20.703 1 91.62 108 ALA B N 1
ATOM 2206 C CA . ALA B 1 108 ? 3.479 5.184 21.422 1 91.62 108 ALA B CA 1
ATOM 2207 C C . ALA B 1 108 ? 2.902 3.914 20.812 1 91.62 108 ALA B C 1
ATOM 2209 O O . ALA B 1 108 ? 3.531 2.854 20.844 1 91.62 108 ALA B O 1
ATOM 2210 N N . THR B 1 109 ? 1.72 4.008 20.266 1 93.56 109 THR B N 1
ATOM 2211 C CA . THR B 1 109 ? 1.075 2.844 19.672 1 93.56 109 THR B CA 1
ATOM 2212 C C . THR B 1 109 ? 1.26 2.848 18.156 1 93.56 109 THR B C 1
ATOM 2214 O O . THR B 1 109 ? 0.697 3.695 17.453 1 93.56 109 THR B O 1
ATOM 2217 N N . PRO B 1 110 ? 2.014 1.919 17.672 1 95.38 110 PRO B N 1
ATOM 2218 C CA . PRO B 1 110 ? 2.232 1.896 16.219 1 95.38 110 PRO B CA 1
ATOM 2219 C C . PRO B 1 110 ? 0.945 1.668 15.43 1 95.38 110 PRO B C 1
ATOM 2221 O O . PRO B 1 110 ? 0.013 1.036 15.93 1 95.38 110 PRO B O 1
ATOM 2224 N N . CYS B 1 111 ? 0.892 2.137 14.258 1 97.81 111 CYS B N 1
ATOM 2225 C CA . CYS B 1 111 ? -0.225 1.909 13.344 1 97.81 111 CYS B CA 1
ATOM 2226 C C . CYS B 1 111 ? -0.41 0.422 13.07 1 97.81 111 CYS B C 1
ATOM 2228 O O . CYS B 1 111 ? 0.569 -0.317 12.945 1 97.81 111 CYS B O 1
ATOM 2230 N N . ASP B 1 112 ? -1.658 0.016 13.016 1 97.56 112 ASP B N 1
ATOM 2231 C CA . ASP B 1 112 ? -2.033 -1.301 12.508 1 97.56 112 ASP B CA 1
ATOM 2232 C C . ASP B 1 112 ? -2.617 -1.202 11.102 1 97.56 112 ASP B C 1
ATOM 2234 O O . ASP B 1 112 ? -3.748 -0.743 10.922 1 97.56 112 ASP B O 1
ATOM 2238 N N . ILE B 1 113 ? -1.888 -1.676 10.125 1 98.31 113 ILE B N 1
ATOM 2239 C CA . ILE B 1 113 ? -2.279 -1.534 8.727 1 98.31 113 ILE B CA 1
ATOM 2240 C C . ILE B 1 113 ? -3.566 -2.314 8.469 1 98.31 113 ILE B C 1
ATOM 2242 O O . ILE B 1 113 ? -4.266 -2.062 7.488 1 98.31 113 ILE B O 1
ATOM 2246 N N . ASN B 1 114 ? -3.961 -3.268 9.328 1 97.69 114 ASN B N 1
ATOM 2247 C CA . ASN B 1 114 ? -5.176 -4.062 9.18 1 97.69 114 ASN B CA 1
ATOM 2248 C C . ASN B 1 114 ? -6.391 -3.336 9.75 1 97.69 114 ASN B C 1
ATOM 2250 O O . ASN B 1 114 ? -7.527 -3.785 9.578 1 97.69 114 ASN B O 1
ATOM 2254 N N . ALA B 1 115 ? -6.125 -2.275 10.477 1 97.5 115 ALA B N 1
ATOM 2255 C CA . ALA B 1 115 ? -7.172 -1.446 11.07 1 97.5 115 ALA B CA 1
ATOM 2256 C C . ALA B 1 115 ? -6.828 0.036 10.945 1 97.5 115 ALA B C 1
ATOM 2258 O O . ALA B 1 115 ? -6.668 0.726 11.961 1 97.5 115 ALA B O 1
ATOM 2259 N N . PRO B 1 116 ? -6.844 0.531 9.703 1 98.25 116 PRO B N 1
ATOM 2260 C CA . PRO B 1 116 ? -6.281 1.862 9.461 1 98.25 116 PRO B CA 1
ATOM 2261 C C . PRO B 1 116 ? -7.086 2.975 10.125 1 98.25 116 PRO B C 1
ATOM 2263 O O . PRO B 1 116 ? -6.578 4.082 10.32 1 98.25 116 PRO B O 1
ATOM 2266 N N . GLN B 1 117 ? -8.359 2.736 10.555 1 97.69 117 GLN B N 1
ATOM 2267 C CA . GLN B 1 117 ? -9.164 3.74 11.25 1 97.69 117 GLN B CA 1
ATOM 2268 C C . GLN B 1 117 ? -8.594 4.027 12.633 1 97.69 117 GLN B C 1
ATOM 2270 O O . GLN B 1 117 ? -8.938 5.039 13.25 1 97.69 117 GLN B O 1
ATOM 2275 N N . THR B 1 118 ? -7.758 3.119 13.125 1 97.81 118 THR B N 1
ATOM 2276 C CA . THR B 1 118 ? -7.188 3.291 14.453 1 97.81 118 THR B CA 1
ATOM 2277 C C . THR B 1 118 ? -5.891 4.094 14.391 1 97.81 118 THR B C 1
ATOM 2279 O O . THR B 1 118 ? -5.379 4.539 15.414 1 97.81 118 THR B O 1
ATOM 2282 N N . CYS B 1 119 ? -5.34 4.289 13.273 1 98.44 119 CYS B N 1
ATOM 2283 C CA . CYS B 1 119 ? -4.035 4.914 13.086 1 98.44 119 CYS B CA 1
ATOM 2284 C C . CYS B 1 119 ? -4.141 6.434 13.156 1 98.44 119 CYS B C 1
ATOM 2286 O O . CYS B 1 119 ? -5.223 6.992 12.969 1 98.44 119 CYS B O 1
ATOM 2288 N N . GLN B 1 120 ? -2.941 7.102 13.469 1 98.62 120 GLN B N 1
ATOM 2289 C CA . GLN B 1 120 ? -2.912 8.539 13.227 1 98.62 120 GLN B CA 1
ATOM 2290 C C . GLN B 1 120 ? -3.287 8.867 11.789 1 98.62 120 GLN B C 1
ATOM 2292 O O . GLN B 1 120 ? -2.785 8.242 10.852 1 98.62 120 GLN B O 1
ATOM 2297 N N . VAL B 1 121 ? -4.082 9.875 11.641 1 98.81 121 VAL B N 1
ATOM 2298 C CA . VAL B 1 121 ? -4.594 10.258 10.328 1 98.81 121 VAL B CA 1
ATOM 2299 C C . VAL B 1 121 ? -3.43 10.531 9.383 1 98.81 121 VAL B C 1
ATOM 2301 O O . VAL B 1 121 ? -3.463 10.133 8.219 1 98.81 121 VAL B O 1
ATOM 2304 N N . GLY B 1 122 ? -2.398 11.109 9.914 1 98.94 122 GLY B N 1
ATOM 2305 C CA . GLY B 1 122 ? -1.282 11.531 9.078 1 98.94 122 GLY B CA 1
ATOM 2306 C C . GLY B 1 122 ? -0.26 10.43 8.852 1 98.94 122 GLY B C 1
ATOM 2307 O O . GLY B 1 122 ? 0.723 10.625 8.133 1 98.94 122 GLY B O 1
ATOM 2308 N N . ASP B 1 123 ? -0.459 9.227 9.422 1 98.81 123 ASP B N 1
ATOM 2309 C CA . ASP B 1 123 ? 0.48 8.117 9.258 1 98.81 123 ASP B CA 1
ATOM 2310 C C . ASP B 1 123 ? 0.234 7.375 7.945 1 98.81 123 ASP B C 1
ATOM 2312 O O . ASP B 1 123 ? -0.181 6.215 7.953 1 98.81 123 ASP B O 1
ATOM 2316 N N . LEU B 1 124 ? 0.643 7.969 6.895 1 98.94 124 LEU B N 1
ATOM 2317 C CA . LEU B 1 124 ? 0.387 7.398 5.574 1 98.94 124 LEU B CA 1
ATOM 2318 C C . LEU B 1 124 ? 1.106 6.066 5.41 1 98.94 124 LEU B C 1
ATOM 2320 O O . LEU B 1 124 ? 0.504 5.078 4.98 1 98.94 124 LEU B O 1
ATOM 2324 N N . SER B 1 125 ? 2.361 6.031 5.789 1 98.69 125 SER B N 1
ATOM 2325 C CA . SER B 1 125 ? 3.117 4.797 5.633 1 98.69 125 SER B CA 1
ATOM 2326 C C . SER B 1 125 ? 2.547 3.682 6.504 1 98.69 125 SER B C 1
ATOM 2328 O O . SER B 1 125 ? 2.539 2.516 6.102 1 98.69 125 SER B O 1
ATOM 2330 N N . GLY B 1 126 ? 2.141 4.047 7.688 1 98.44 126 GLY B N 1
ATOM 2331 C CA . GLY B 1 126 ? 1.544 3.031 8.539 1 98.44 126 GLY B CA 1
ATOM 2332 C C . GLY B 1 126 ? 0.274 2.436 7.965 1 98.44 126 GLY B C 1
ATOM 2333 O O . GLY B 1 126 ? 0.046 1.229 8.062 1 98.44 126 GLY B O 1
ATOM 2334 N N . LYS B 1 127 ? -0.489 3.264 7.328 1 98.75 127 LYS B N 1
ATOM 2335 C CA . LYS B 1 127 ? -1.792 2.84 6.824 1 98.75 127 LYS B CA 1
ATOM 2336 C C . LYS B 1 127 ? -1.662 2.17 5.461 1 98.75 127 LYS B C 1
ATOM 2338 O O . LYS B 1 127 ? -2.48 1.323 5.098 1 98.75 127 LYS B O 1
ATOM 2343 N N . HIS B 1 128 ? -0.614 2.555 4.668 1 98.81 128 HIS B N 1
ATOM 2344 C CA . HIS B 1 128 ? -0.628 2.193 3.254 1 98.81 128 HIS B CA 1
ATOM 2345 C C . HIS B 1 128 ? 0.706 1.591 2.826 1 98.81 128 HIS B C 1
ATOM 2347 O O . HIS B 1 128 ? 0.878 1.218 1.663 1 98.81 128 HIS B O 1
ATOM 2353 N N . GLY B 1 129 ? 1.637 1.479 3.781 1 98.69 129 GLY B N 1
ATOM 2354 C CA . GLY B 1 129 ? 2.916 0.858 3.479 1 98.69 129 GLY B CA 1
ATOM 2355 C C . GLY B 1 129 ? 4.055 1.857 3.377 1 98.69 129 GLY B C 1
ATOM 2356 O O . GLY B 1 129 ? 3.83 3.033 3.086 1 98.69 129 GLY B O 1
ATOM 2357 N N . PRO B 1 130 ? 5.289 1.392 3.576 1 98.81 130 PRO B N 1
ATOM 2358 C CA . PRO B 1 130 ? 6.484 2.232 3.514 1 98.81 130 PRO B CA 1
ATOM 2359 C C . PRO B 1 130 ? 6.996 2.43 2.088 1 98.81 130 PRO B C 1
ATOM 2361 O O . PRO B 1 130 ? 6.441 1.857 1.146 1 98.81 130 PRO B O 1
ATOM 2364 N N . ILE B 1 131 ? 7.957 3.303 2.004 1 98.75 131 ILE B N 1
ATOM 2365 C CA . ILE B 1 131 ? 8.719 3.465 0.772 1 98.75 131 ILE B CA 1
ATOM 2366 C C . ILE B 1 131 ? 9.82 2.408 0.705 1 98.75 131 ILE B C 1
ATOM 2368 O O . ILE B 1 131 ? 10.742 2.406 1.528 1 98.75 131 ILE B O 1
ATOM 2372 N N . TRP B 1 132 ? 9.742 1.573 -0.25 1 98.25 132 TRP B N 1
ATOM 2373 C CA . TRP B 1 132 ? 10.805 0.611 -0.506 1 98.25 132 TRP B CA 1
ATOM 2374 C C . TRP B 1 132 ? 11.016 0.413 -2.004 1 98.25 132 TRP B C 1
ATOM 2376 O O . TRP B 1 132 ? 10.055 0.184 -2.744 1 98.25 132 TRP B O 1
ATOM 2386 N N . ALA B 1 133 ? 12.188 0.541 -2.428 1 97.5 133 ALA B N 1
ATOM 2387 C CA . ALA B 1 133 ? 12.586 0.276 -3.809 1 97.5 133 ALA B CA 1
ATOM 2388 C C . ALA B 1 133 ? 14.031 -0.22 -3.879 1 97.5 133 ALA B C 1
ATOM 2390 O O . ALA B 1 133 ? 14.852 0.113 -3.02 1 97.5 133 ALA B O 1
ATOM 2391 N N . PRO B 1 134 ? 14.289 -1.042 -4.863 1 96.31 134 PRO B N 1
ATOM 2392 C CA . PRO B 1 134 ? 15.695 -1.412 -5.051 1 96.31 134 PRO B CA 1
ATOM 2393 C C . PRO B 1 134 ? 16.562 -0.244 -5.527 1 96.31 134 PRO B C 1
ATOM 2395 O O . PRO B 1 134 ? 16.031 0.827 -5.84 1 96.31 134 PRO B O 1
ATOM 2398 N N . ASP B 1 135 ? 17.828 -0.56 -5.562 1 93.44 135 ASP B N 1
ATOM 2399 C CA . ASP B 1 135 ? 18.781 0.46 -5.977 1 93.44 135 ASP B CA 1
ATOM 2400 C C . ASP B 1 135 ? 18.453 1 -7.363 1 93.44 135 ASP B C 1
ATOM 2402 O O . ASP B 1 135 ? 18.125 0.233 -8.273 1 93.44 135 ASP B O 1
ATOM 2406 N N . ASN B 1 136 ? 18.484 2.375 -7.48 1 93.75 136 ASN B N 1
ATOM 2407 C CA . ASN B 1 136 ? 18.328 3.109 -8.734 1 93.75 136 ASN B CA 1
ATOM 2408 C C . ASN B 1 136 ? 16.906 3.023 -9.266 1 93.75 136 ASN B C 1
ATOM 2410 O O . ASN B 1 136 ? 16.672 3.254 -10.445 1 93.75 136 ASN B O 1
ATOM 2414 N N . GLU B 1 137 ? 16.031 2.562 -8.445 1 97.19 137 GLU B N 1
ATOM 2415 C CA . GLU B 1 137 ? 14.633 2.547 -8.844 1 97.19 137 GLU B CA 1
ATOM 2416 C C . GLU B 1 137 ? 13.836 3.607 -8.094 1 97.19 137 GLU B C 1
ATOM 2418 O O . GLU B 1 137 ? 14.289 4.121 -7.066 1 97.19 137 GLU B O 1
ATOM 2423 N N . GLU B 1 138 ? 12.719 3.961 -8.664 1 98.12 138 GLU B N 1
ATOM 2424 C CA . GLU B 1 138 ? 11.797 4.922 -8.07 1 98.12 138 GLU B CA 1
ATOM 2425 C C . GLU B 1 138 ? 10.578 4.219 -7.469 1 98.12 138 GLU B C 1
ATOM 2427 O O . GLU B 1 138 ? 10.172 3.156 -7.945 1 98.12 138 GLU B O 1
ATOM 2432 N N . PHE B 1 139 ? 10.156 4.781 -6.434 1 98.56 139 PHE B N 1
ATOM 2433 C CA . PHE B 1 139 ? 8.961 4.262 -5.777 1 98.56 139 PHE B CA 1
ATOM 2434 C C . PHE B 1 139 ? 7.727 5.043 -6.211 1 98.56 139 PHE B C 1
ATOM 2436 O O . PHE B 1 139 ? 7.707 6.273 -6.145 1 98.56 139 PHE B O 1
ATOM 2443 N N . THR B 1 140 ? 6.637 4.367 -6.695 1 98.56 140 THR B N 1
ATOM 2444 C CA . THR B 1 140 ? 5.332 4.949 -6.988 1 98.56 140 THR B CA 1
ATOM 2445 C C . THR B 1 140 ? 4.211 4.094 -6.402 1 98.56 140 THR B C 1
ATOM 2447 O O . THR B 1 140 ? 4.289 2.863 -6.422 1 98.56 140 THR B O 1
ATOM 2450 N N . THR B 1 141 ? 3.244 4.73 -5.867 1 98.88 141 THR B N 1
ATOM 2451 C CA . THR B 1 141 ? 2.033 4.051 -5.426 1 98.88 141 THR B CA 1
ATOM 2452 C C . THR B 1 141 ? 0.826 4.98 -5.512 1 98.88 141 THR B C 1
ATOM 2454 O O . THR B 1 141 ? 0.973 6.203 -5.461 1 98.88 141 THR B O 1
ATOM 2457 N N . THR B 1 142 ? -0.342 4.426 -5.719 1 98.94 142 THR B N 1
ATOM 2458 C CA . THR B 1 142 ? -1.631 5.102 -5.617 1 98.94 142 THR B CA 1
ATOM 2459 C C . THR B 1 142 ? -2.598 4.297 -4.754 1 98.94 142 THR B C 1
ATOM 2461 O O . THR B 1 142 ? -2.664 3.07 -4.867 1 98.94 142 THR B O 1
ATOM 2464 N N . TYR B 1 143 ? -3.264 4.957 -3.875 1 98.94 143 TYR B N 1
ATOM 2465 C CA . TYR B 1 143 ? -4.242 4.32 -3 1 98.94 143 TYR B CA 1
ATOM 2466 C C . TYR B 1 143 ? -5.297 5.32 -2.541 1 98.94 143 TYR B C 1
ATOM 2468 O O . TYR B 1 143 ? -5.125 6.531 -2.713 1 98.94 143 TYR B O 1
ATOM 2476 N N . THR B 1 144 ? -6.355 4.82 -1.972 1 98.81 144 THR B N 1
ATOM 2477 C CA . THR B 1 144 ? -7.367 5.668 -1.349 1 98.81 144 THR B CA 1
ATOM 2478 C C . THR B 1 144 ? -7.137 5.766 0.157 1 98.81 144 THR B C 1
ATOM 2480 O O . THR B 1 144 ? -6.953 4.75 0.829 1 98.81 144 THR B O 1
ATOM 2483 N N . ASP B 1 145 ? -7.016 6.945 0.663 1 98.94 145 ASP B N 1
ATOM 2484 C CA . ASP B 1 145 ? -7.066 7.188 2.102 1 98.94 145 ASP B CA 1
ATOM 2485 C C . ASP B 1 145 ? -8.461 7.641 2.531 1 98.94 145 ASP B C 1
ATOM 2487 O O . ASP B 1 145 ? -9 8.609 1.991 1 98.94 145 ASP B O 1
ATOM 2491 N N . TRP B 1 146 ? -9.016 7.035 3.49 1 98.69 146 TRP B N 1
ATOM 2492 C CA . TRP B 1 146 ? -10.43 7.211 3.824 1 98.69 146 TRP B CA 1
ATOM 2493 C C . TRP B 1 146 ? -10.602 8.234 4.938 1 98.69 146 TRP B C 1
ATOM 2495 O O . TRP B 1 146 ? -11.727 8.602 5.289 1 98.69 146 TRP B O 1
ATOM 2505 N N . PHE B 1 147 ? -9.477 8.766 5.445 1 98.81 147 PHE B N 1
ATOM 2506 C CA . PHE B 1 147 ? -9.578 9.438 6.734 1 98.81 147 PHE B CA 1
ATOM 2507 C C . PHE B 1 147 ? -9.047 10.859 6.645 1 98.81 147 PHE B C 1
ATOM 2509 O O . PHE B 1 147 ? -9.188 11.641 7.586 1 98.81 147 PHE B O 1
ATOM 2516 N N . LEU B 1 148 ? -8.445 11.25 5.543 1 98.94 148 LEU B N 1
ATOM 2517 C CA . LEU B 1 148 ? -7.965 12.602 5.297 1 98.94 148 LEU B CA 1
ATOM 2518 C C . LEU B 1 148 ? -9.102 13.508 4.828 1 98.94 148 LEU B C 1
ATOM 2520 O O . LEU B 1 148 ? -9.945 13.086 4.027 1 98.94 148 LEU B O 1
ATOM 2524 N N . SER B 1 149 ? -9.07 14.711 5.285 1 98.94 149 SER B N 1
ATOM 2525 C CA . SER B 1 149 ? -10.031 15.719 4.844 1 98.94 149 SER B CA 1
ATOM 2526 C C . SER B 1 149 ? -9.336 16.859 4.117 1 98.94 149 SER B C 1
ATOM 2528 O O . SER B 1 149 ? -8.273 17.328 4.539 1 98.94 149 SER B O 1
ATOM 2530 N N . ASN B 1 150 ? -9.992 17.281 3.01 1 98.81 150 ASN B N 1
ATOM 2531 C CA . ASN B 1 150 ? -9.492 18.484 2.336 1 98.81 150 ASN B CA 1
ATOM 2532 C C . ASN B 1 150 ? -10.383 19.688 2.604 1 98.81 150 ASN B C 1
ATOM 2534 O O . ASN B 1 150 ? -10.344 20.672 1.862 1 98.81 150 ASN B O 1
ATOM 2538 N N . VAL B 1 151 ? -11.164 19.578 3.643 1 98.62 151 VAL B N 1
ATOM 2539 C CA . VAL B 1 151 ? -12.07 20.656 4.023 1 98.62 151 VAL B CA 1
ATOM 2540 C C . VAL B 1 151 ? -11.477 21.438 5.195 1 98.62 151 VAL B C 1
ATOM 2542 O O . VAL B 1 151 ? -11.344 20.906 6.301 1 98.62 151 VAL B O 1
ATOM 2545 N N . GLU B 1 152 ? -11.219 22.719 4.926 1 97.56 152 GLU B N 1
ATOM 2546 C CA . GLU B 1 152 ? -10.656 23.578 5.973 1 97.56 152 GLU B CA 1
ATOM 2547 C C . GLU B 1 152 ? -11.578 23.625 7.188 1 97.56 152 GLU B C 1
ATOM 2549 O O . GLU B 1 152 ? -12.797 23.734 7.047 1 97.56 152 GLU B O 1
ATOM 2554 N N . GLY B 1 153 ? -10.992 23.531 8.32 1 97.62 153 GLY B N 1
ATOM 2555 C CA . GLY B 1 153 ? -11.766 23.578 9.555 1 97.62 153 GLY B CA 1
ATOM 2556 C C . GLY B 1 153 ? -12.062 22.203 10.117 1 97.62 153 GLY B C 1
ATOM 2557 O O . GLY B 1 153 ? -12.414 22.062 11.289 1 97.62 153 GLY B O 1
ATOM 2558 N N . GLU B 1 154 ? -12.008 21.156 9.305 1 98.25 154 GLU B N 1
ATOM 2559 C CA . GLU B 1 154 ? -12.203 19.797 9.773 1 98.25 154 GLU B CA 1
ATOM 2560 C C . GLU B 1 154 ? -10.977 19.281 10.516 1 98.25 154 GLU B C 1
ATOM 2562 O O . GLU B 1 154 ? -9.844 19.625 10.172 1 98.25 154 GLU B O 1
ATOM 2567 N N . PRO B 1 155 ? -11.156 18.406 11.469 1 97.88 155 PRO B N 1
ATOM 2568 C CA . PRO B 1 155 ? -10.039 17.922 12.281 1 97.88 155 PRO B CA 1
ATOM 2569 C C . PRO B 1 155 ? -8.953 17.234 11.453 1 97.88 155 PRO B C 1
ATOM 2571 O O . PRO B 1 155 ? -7.762 17.391 11.75 1 97.88 155 PRO B O 1
ATOM 2574 N N . ALA B 1 156 ? -9.359 16.562 10.438 1 98.75 156 ALA B N 1
ATOM 2575 C CA . ALA B 1 156 ? -8.422 15.773 9.648 1 98.75 156 ALA B CA 1
ATOM 2576 C C . ALA B 1 156 ? -7.961 16.547 8.414 1 98.75 156 ALA B C 1
ATOM 2578 O O . ALA B 1 156 ? -7.477 15.945 7.449 1 98.75 156 ALA B O 1
ATOM 2579 N N . PHE B 1 157 ? -8.125 17.859 8.414 1 98.88 157 PHE B N 1
ATOM 2580 C CA . PHE B 1 157 ? -7.707 18.703 7.301 1 98.88 157 PHE B CA 1
ATOM 2581 C C . PHE B 1 157 ? -6.188 18.688 7.156 1 98.88 157 PHE B C 1
ATOM 2583 O O . PHE B 1 157 ? -5.465 19.016 8.102 1 98.88 157 PHE B O 1
ATOM 2590 N N . PHE B 1 158 ? -5.801 18.266 5.949 1 98.88 158 PHE B N 1
ATOM 2591 C CA . PHE B 1 158 ? -4.363 18.109 5.762 1 98.88 158 PHE B CA 1
ATOM 2592 C C . PHE B 1 158 ? -3.791 19.297 4.977 1 98.88 158 PHE B C 1
ATOM 2594 O O . PHE B 1 158 ? -2.572 19.438 4.859 1 98.88 158 PHE B O 1
ATOM 2601 N N . GLY B 1 159 ? -4.715 20.141 4.484 1 98.12 159 GLY B N 1
ATOM 2602 C CA . GLY B 1 159 ? -4.23 21.281 3.729 1 98.12 159 GLY B CA 1
ATOM 2603 C C . GLY B 1 159 ? -3.307 22.172 4.531 1 98.12 159 GLY B C 1
ATOM 2604 O O . GLY B 1 159 ? -3.486 22.344 5.738 1 98.12 159 GLY B O 1
ATOM 2605 N N . ASN B 1 160 ? -2.23 22.688 3.904 1 95.62 160 ASN B N 1
ATOM 2606 C CA . ASN B 1 160 ? -1.228 23.609 4.445 1 95.62 160 ASN B CA 1
ATOM 2607 C C . ASN B 1 160 ? -0.346 22.906 5.48 1 95.62 160 ASN B C 1
ATOM 2609 O O . ASN B 1 160 ? 0.413 23.578 6.195 1 95.62 160 ASN B O 1
ATOM 2613 N N . LEU B 1 161 ? -0.606 21.625 5.676 1 98.88 161 LEU B N 1
ATOM 2614 C CA . LEU B 1 161 ? 0.319 20.875 6.512 1 98.88 161 LEU B CA 1
ATOM 2615 C C . LEU B 1 161 ? 1.496 20.359 5.688 1 98.88 161 LEU B C 1
ATOM 2617 O O . LEU B 1 161 ? 1.721 20.812 4.566 1 98.88 161 LEU B O 1
ATOM 2621 N N . SER B 1 162 ? 2.324 19.484 6.367 1 98.94 162 SER B N 1
ATOM 2622 C CA . SER B 1 162 ? 3.57 19.109 5.699 1 98.94 162 SER B CA 1
ATOM 2623 C C . SER B 1 162 ? 3.654 17.609 5.465 1 98.94 162 SER B C 1
ATOM 2625 O O . SER B 1 162 ? 3.178 16.828 6.281 1 98.94 162 SER B O 1
ATOM 2627 N N . LEU B 1 163 ? 4.152 17.297 4.312 1 99 163 LEU B N 1
ATOM 2628 C CA . LEU B 1 163 ? 4.684 15.961 4.023 1 99 163 LEU B CA 1
ATOM 2629 C C . LEU B 1 163 ? 6.102 15.812 4.566 1 99 163 LEU B C 1
ATOM 2631 O O . LEU B 1 163 ? 6.957 16.672 4.324 1 99 163 LEU B O 1
ATOM 2635 N N . VAL B 1 164 ? 6.375 14.758 5.316 1 98.94 164 VAL B N 1
ATOM 2636 C CA . VAL B 1 164 ? 7.707 14.5 5.848 1 98.94 164 VAL B CA 1
ATOM 2637 C C . VAL B 1 164 ? 8.117 13.062 5.547 1 98.94 164 VAL B C 1
ATOM 2639 O O . VAL B 1 164 ? 7.344 12.125 5.781 1 98.94 164 VAL B O 1
ATOM 2642 N N . VAL B 1 165 ? 9.297 12.891 5.008 1 98.94 165 VAL B N 1
AT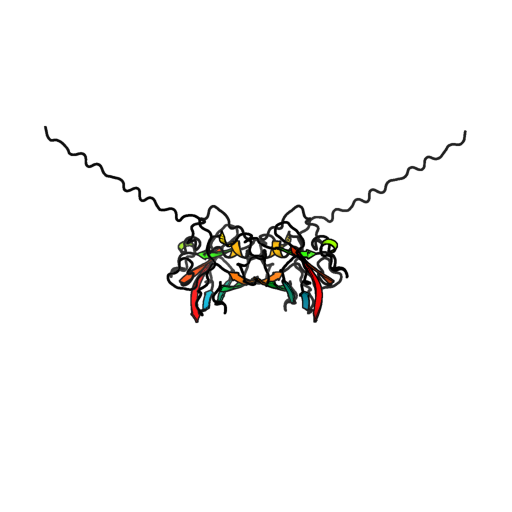OM 2643 C CA . VAL B 1 165 ? 9.875 11.57 4.785 1 98.94 165 VAL B CA 1
ATOM 2644 C C . VAL B 1 165 ? 10.945 11.297 5.836 1 98.94 165 VAL B C 1
ATOM 2646 O O . VAL B 1 165 ? 11.844 12.117 6.055 1 98.94 165 VAL B O 1
ATOM 2649 N N . HIS B 1 166 ? 10.859 10.164 6.449 1 98.56 166 HIS B N 1
ATOM 2650 C CA . HIS B 1 166 ? 11.789 9.734 7.484 1 98.56 166 HIS B CA 1
ATOM 2651 C C . HIS B 1 166 ? 12.633 8.555 7.012 1 98.56 166 HIS B C 1
ATOM 2653 O O . HIS B 1 166 ? 12.141 7.688 6.289 1 98.56 166 HIS B O 1
ATOM 2659 N N . ALA B 1 167 ? 13.852 8.523 7.562 1 97.62 167 ALA B N 1
ATOM 2660 C CA . ALA B 1 167 ? 14.641 7.305 7.473 1 97.62 167 ALA B CA 1
ATOM 2661 C C . ALA B 1 167 ? 14.164 6.262 8.484 1 97.62 167 ALA B C 1
ATOM 2663 O O . ALA B 1 167 ? 13.297 6.543 9.312 1 97.62 167 ALA B O 1
ATOM 2664 N N . ALA B 1 168 ? 14.719 5.113 8.336 1 94.31 168 ALA B N 1
ATOM 2665 C CA . ALA B 1 168 ? 14.352 4.016 9.227 1 94.31 168 ALA B CA 1
ATOM 2666 C C . ALA B 1 168 ? 14.672 4.359 10.68 1 94.31 168 ALA B C 1
ATOM 2668 O O . ALA B 1 168 ? 13.992 3.895 11.594 1 94.31 168 ALA B O 1
ATOM 2669 N N . ASP B 1 169 ? 15.602 5.254 10.922 1 94.25 169 ASP B N 1
ATOM 2670 C CA . ASP B 1 169 ? 15.992 5.629 12.281 1 94.25 169 ASP B CA 1
ATOM 2671 C C . ASP B 1 169 ? 15.172 6.824 12.773 1 94.25 169 ASP B C 1
ATOM 2673 O O . ASP B 1 169 ? 15.5 7.43 13.797 1 94.25 169 ASP B O 1
ATOM 2677 N N . ASN B 1 170 ? 14.234 7.211 12 1 95.19 170 ASN B N 1
ATOM 2678 C CA . ASN B 1 170 ? 13.258 8.242 12.32 1 95.19 170 ASN B CA 1
ATOM 2679 C C . ASN B 1 170 ? 13.797 9.641 12.039 1 95.19 170 ASN B C 1
ATOM 2681 O O . ASN B 1 170 ? 13.086 10.633 12.219 1 95.19 170 ASN B O 1
ATOM 2685 N N . SER B 1 171 ? 15.016 9.703 11.531 1 97.12 171 SER B N 1
ATOM 2686 C CA . SER B 1 171 ? 15.477 11.023 11.117 1 97.12 171 SER B CA 1
ATOM 2687 C C . SER B 1 171 ? 14.602 11.586 10.008 1 97.12 171 SER B C 1
ATOM 2689 O O . SER B 1 171 ? 14.172 10.859 9.109 1 97.12 171 SER B O 1
ATOM 2691 N N . ARG B 1 172 ? 14.297 12.867 10.133 1 98.44 172 ARG B N 1
ATOM 2692 C CA . ARG B 1 172 ? 13.508 13.539 9.109 1 98.44 172 ARG B CA 1
ATOM 2693 C C . ARG B 1 172 ? 14.375 13.969 7.934 1 98.44 172 ARG B C 1
ATOM 2695 O O . ARG B 1 172 ? 15.133 14.938 8.039 1 98.44 172 ARG B O 1
ATOM 2702 N N . LEU B 1 173 ? 14.242 13.328 6.797 1 98.19 173 LEU B N 1
ATOM 2703 C CA . LEU B 1 173 ? 15.141 13.492 5.66 1 98.19 173 LEU B CA 1
ATOM 2704 C C . LEU B 1 173 ? 14.734 14.695 4.812 1 98.19 173 LEU B C 1
ATOM 2706 O O . LEU B 1 173 ? 15.57 15.539 4.492 1 98.19 173 LEU B O 1
ATOM 2710 N N . ALA B 1 174 ? 13.531 14.758 4.422 1 98.75 174 ALA B N 1
ATOM 2711 C CA . ALA B 1 174 ? 13.008 15.797 3.537 1 98.75 174 ALA B CA 1
ATOM 2712 C C . ALA B 1 174 ? 11.547 16.109 3.867 1 98.75 174 ALA B C 1
ATOM 2714 O O . ALA B 1 174 ? 10.852 15.297 4.473 1 98.75 174 ALA B O 1
ATOM 2715 N N . CYS B 1 175 ? 11.156 17.297 3.518 1 98.94 175 CYS B N 1
ATOM 2716 C CA . CYS B 1 175 ? 9.789 17.719 3.801 1 98.94 175 CYS B CA 1
ATOM 2717 C C . CYS B 1 175 ? 9.336 18.797 2.816 1 98.94 175 CYS B C 1
ATOM 2719 O O . CYS B 1 175 ? 10.156 19.359 2.086 1 98.94 175 CYS B O 1
ATOM 2721 N N . GLY B 1 176 ? 8.078 19 2.67 1 98.94 176 GLY B N 1
ATOM 2722 C CA . GLY B 1 176 ? 7.418 19.984 1.838 1 98.94 176 GLY B CA 1
ATOM 2723 C C . GLY B 1 176 ? 5.965 20.219 2.209 1 98.94 176 GLY B C 1
ATOM 2724 O O . GLY B 1 176 ? 5.316 19.312 2.76 1 98.94 176 GLY B O 1
ATOM 2725 N N . ASN B 1 177 ? 5.445 21.375 1.938 1 98.94 177 ASN B N 1
ATOM 2726 C CA . ASN B 1 177 ? 4.082 21.734 2.326 1 98.94 177 ASN B CA 1
ATOM 2727 C C . ASN B 1 177 ? 3.072 21.344 1.254 1 98.94 177 ASN B C 1
ATOM 2729 O O . ASN B 1 177 ? 3.348 21.469 0.059 1 98.94 177 ASN B O 1
ATOM 2733 N N . PHE B 1 178 ? 1.904 20.891 1.737 1 98.94 178 PHE B N 1
ATOM 2734 C CA . PHE B 1 178 ? 0.779 20.734 0.823 1 98.94 178 PHE B CA 1
ATOM 2735 C C . PHE B 1 178 ? 0.245 22.094 0.387 1 98.94 178 PHE B C 1
ATOM 2737 O O . PHE B 1 178 ? 0.032 22.984 1.218 1 98.94 178 PHE B O 1
ATOM 2744 N N . VAL B 1 179 ? 0.036 22.25 -0.889 1 98.56 179 VAL B N 1
ATOM 2745 C CA . VAL B 1 179 ? -0.572 23.438 -1.467 1 98.56 179 VAL B CA 1
ATOM 2746 C C . VAL B 1 179 ? -1.743 23.047 -2.363 1 98.56 179 VAL B C 1
ATOM 2748 O O . VAL B 1 179 ? -1.714 21.984 -3 1 98.56 179 VAL B O 1
ATOM 2751 N N . GLN B 1 180 ? -2.729 23.891 -2.404 1 98.06 180 GLN B N 1
ATOM 2752 C CA . GLN B 1 180 ? -3.877 23.625 -3.268 1 98.06 180 GLN B CA 1
ATOM 2753 C C . GLN B 1 180 ? -3.564 23.984 -4.719 1 98.06 180 GLN B C 1
ATOM 2755 O O . GLN B 1 180 ? -3.107 25.094 -5.008 1 98.06 180 GLN B O 1
ATOM 2760 N N . LEU B 1 181 ? -3.764 23.125 -5.684 1 96.88 181 LEU B N 1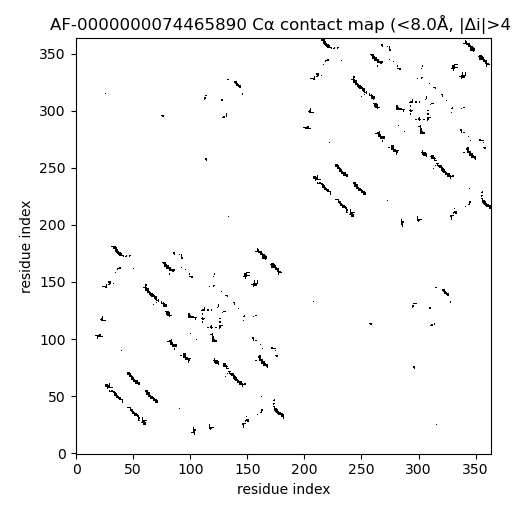
ATOM 2761 C CA . LEU B 1 181 ? -3.48 23.375 -7.09 1 96.88 181 LEU B CA 1
ATOM 2762 C C . LEU B 1 181 ? -4.766 23.641 -7.863 1 96.88 181 LEU B C 1
ATOM 2764 O O . LEU B 1 181 ? -4.734 24.203 -8.961 1 96.88 181 LEU B O 1
ATOM 2768 N N . LYS B 1 182 ? -5.941 23.141 -7.418 1 87.69 182 LYS B N 1
ATOM 2769 C CA . LYS B 1 182 ? -7.254 23.359 -8.023 1 87.69 182 LYS B CA 1
ATOM 2770 C C . LYS B 1 182 ? -8.328 23.531 -6.953 1 87.69 182 LYS B C 1
ATOM 2772 O O . LYS B 1 182 ? -8.289 22.859 -5.914 1 87.69 182 LYS B O 1
#

InterPro domains:
  IPR001424 Superoxide dismutase, copper/zinc binding domain [PF00080] (47-170)
  IPR036423 Superoxide dismutase-like, copper/zinc binding domain superfamily [G3DSA:2.60.40.200] (31-182)
  IPR036423 Superoxide dismutase-like, copper/zinc binding domain superfamily [SSF49329] (34-179)
  IPR053257 Cu-only superoxide dismutase [PTHR20910] (75-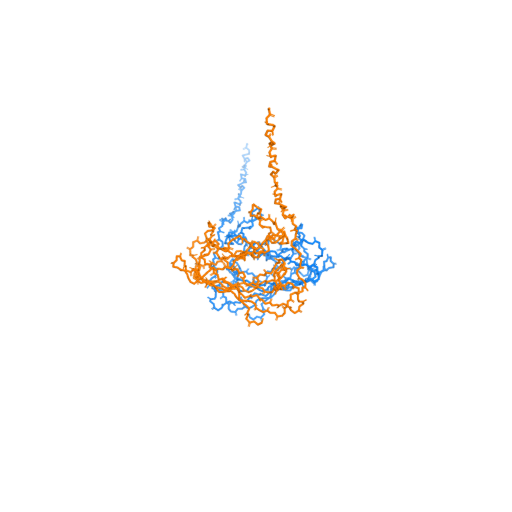179)

Foldseek 3Di:
DDPPPPPPPPPPPPPPPQQAQDFFDFFQAADQWKKKWWWDDDPVAQKTWMKIWGQDPRNFFIKIKIKMDRDDAPQFWKFKWWADAFQDPVQDPVVQHHGLALRRLDDVDQADLVRNSSHRLGRCCSPPNTHGDHPRDMDIDMDTRRRAHCDPPDSRNRAQIKMFMATPVRDTRIMTHMDIPD/DPPPPPPPPPDPPPPPPLQAQDFFDFFQAADQWKKKWWWDDDPVAQKTWMKIWGQDPRNFFIKIKIKMDRDDAPQFWKFKWWADAAQDPVQDPVVQHHGLALRRLDDVDQADLVRNSSHRLGRCCSPPNTHGDHPRDMDIDMDTRRRAHCDPPDSRNRAQIKMFMATPVRDTRIMTHMDIPD